Protein AF-A0A845YKD1-F1 (afdb_monomer)

Radius of gyration: 26.44 Å; Cα contacts (8 Å, |Δi|>4): 226; chains: 1; bounding box: 54×39×85 Å

Structure (mmCIF, N/CA/C/O backbone):
data_AF-A0A845YKD1-F1
#
_entry.id   AF-A0A845YKD1-F1
#
loop_
_atom_site.group_PDB
_atom_site.id
_atom_site.type_symbol
_atom_site.label_atom_id
_atom_site.label_alt_id
_atom_site.label_comp_id
_atom_site.label_asym_id
_atom_site.label_entity_id
_atom_site.label_seq_id
_atom_site.pdbx_PDB_ins_code
_atom_site.Cartn_x
_atom_site.Cartn_y
_atom_site.Cartn_z
_atom_site.occupancy
_atom_site.B_iso_or_equiv
_atom_site.auth_seq_id
_atom_site.auth_comp_id
_atom_site.auth_asym_id
_atom_site.auth_atom_id
_atom_site.pdbx_PDB_model_num
ATOM 1 N N . MET A 1 1 ? -30.165 6.166 42.691 1.00 34.75 1 MET A N 1
ATOM 2 C CA . MET A 1 1 ? -28.784 6.428 42.224 1.00 34.75 1 MET A CA 1
ATOM 3 C C . MET A 1 1 ? -27.762 5.764 43.138 1.00 34.75 1 MET A C 1
ATOM 5 O O . MET A 1 1 ? -27.048 4.910 42.641 1.00 34.75 1 MET A O 1
ATOM 9 N N . GLU A 1 2 ? -27.770 6.019 44.452 1.00 33.91 2 GLU A N 1
ATOM 10 C CA . GLU A 1 2 ? -26.861 5.363 45.422 1.00 33.91 2 GLU A CA 1
ATOM 11 C C . GLU A 1 2 ? -26.891 3.827 45.416 1.00 33.91 2 GLU A C 1
ATOM 13 O O . GLU A 1 2 ? -25.838 3.204 45.382 1.00 33.91 2 GLU A O 1
ATOM 18 N N . LYS A 1 3 ? -28.070 3.188 45.371 1.00 36.66 3 LYS A N 1
ATOM 19 C CA . LYS A 1 3 ? -28.156 1.711 45.372 1.00 36.66 3 LYS A CA 1
ATOM 20 C C . LYS A 1 3 ? -27.545 1.049 44.127 1.00 36.66 3 LYS A C 1
ATOM 22 O O . LYS A 1 3 ? -26.943 -0.015 44.227 1.00 36.66 3 LYS A O 1
ATOM 27 N N . LEU A 1 4 ? -27.669 1.681 42.957 1.00 37.09 4 LEU A N 1
ATOM 28 C CA . LEU A 1 4 ? -27.088 1.181 41.698 1.00 37.09 4 LEU A CA 1
ATOM 29 C C . LEU A 1 4 ? -25.561 1.287 41.723 1.00 37.09 4 LEU A C 1
ATOM 31 O O . LEU A 1 4 ? -24.852 0.35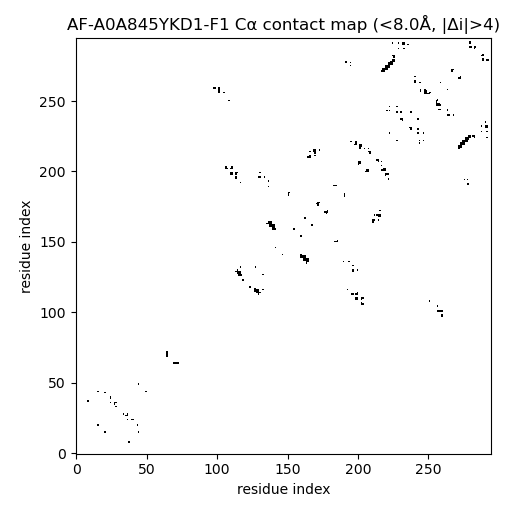3 41.358 1.00 37.09 4 LEU A O 1
ATOM 35 N N . VAL A 1 5 ? -25.094 2.419 42.238 1.00 39.56 5 VAL A N 1
ATOM 36 C CA . VAL A 1 5 ? -23.699 2.771 42.484 1.00 39.56 5 VAL A CA 1
ATOM 37 C C . VAL A 1 5 ? -23.030 1.801 43.466 1.00 39.56 5 VAL A C 1
ATOM 39 O O . VAL A 1 5 ? -21.963 1.264 43.169 1.00 39.56 5 VAL A O 1
ATOM 42 N N . GLN A 1 6 ? -23.683 1.501 44.589 1.00 41.56 6 GLN A N 1
ATOM 43 C CA . GLN A 1 6 ? -23.190 0.532 45.568 1.00 41.56 6 GLN A CA 1
ATOM 44 C C . GLN A 1 6 ? -23.112 -0.886 44.985 1.00 41.56 6 GLN A C 1
ATOM 46 O O . GLN A 1 6 ? -22.138 -1.591 45.242 1.00 41.56 6 GLN A O 1
ATOM 51 N N . SER A 1 7 ? -24.074 -1.289 44.143 1.00 42.06 7 SER A N 1
ATOM 52 C CA . SER A 1 7 ? -24.023 -2.601 43.478 1.00 42.06 7 SER A CA 1
ATOM 53 C C . SER A 1 7 ? -22.870 -2.709 42.470 1.00 42.06 7 SER A C 1
ATOM 55 O O . SER A 1 7 ? -22.226 -3.752 42.377 1.00 42.06 7 SER A O 1
ATOM 57 N N . ALA A 1 8 ? -22.557 -1.614 41.767 1.00 42.19 8 ALA A N 1
ATOM 58 C CA . ALA A 1 8 ? -21.463 -1.566 40.804 1.00 42.19 8 ALA A CA 1
ATOM 59 C C . ALA A 1 8 ? -20.095 -1.653 41.501 1.00 42.19 8 ALA A C 1
ATOM 61 O O . ALA A 1 8 ? -19.233 -2.404 41.050 1.00 42.19 8 ALA A O 1
ATOM 62 N N . ILE A 1 9 ? -19.920 -0.962 42.637 1.00 44.28 9 ILE A N 1
ATOM 63 C CA . ILE A 1 9 ? -18.704 -1.071 43.461 1.00 44.28 9 ILE A CA 1
ATOM 64 C C . ILE A 1 9 ? -18.563 -2.483 44.038 1.00 44.28 9 ILE A C 1
ATOM 66 O O . ILE A 1 9 ? -17.488 -3.071 43.946 1.00 44.28 9 ILE A O 1
ATOM 70 N N . ALA A 1 10 ? -19.637 -3.052 44.593 1.00 46.19 10 ALA A N 1
ATOM 71 C CA . ALA A 1 10 ? -19.608 -4.396 45.172 1.00 46.19 10 ALA A CA 1
ATOM 72 C C . ALA A 1 10 ? -19.232 -5.469 44.133 1.00 46.19 10 ALA A C 1
ATOM 74 O O . ALA A 1 10 ? -18.489 -6.404 44.440 1.00 46.19 10 ALA A O 1
ATOM 75 N N . ASN A 1 11 ? -19.691 -5.305 42.889 1.00 46.59 11 ASN A N 1
ATOM 76 C CA . ASN A 1 11 ? -19.295 -6.170 41.783 1.00 46.59 11 ASN A CA 1
ATOM 77 C C . ASN A 1 11 ? -17.846 -5.932 41.347 1.00 46.59 11 ASN A C 1
ATOM 79 O O . ASN A 1 11 ? -17.153 -6.903 41.072 1.00 46.59 11 ASN A O 1
ATOM 83 N N . LEU A 1 12 ? -17.344 -4.695 41.355 1.00 42.84 12 LEU A N 1
ATOM 84 C CA . LEU A 1 12 ? -15.945 -4.401 41.019 1.00 42.84 12 LEU A CA 1
ATOM 85 C C . LEU A 1 12 ? -14.958 -5.010 42.032 1.00 42.84 12 LEU A C 1
ATOM 87 O O . LEU A 1 12 ? -13.916 -5.538 41.651 1.00 42.84 12 LEU A O 1
ATOM 91 N N . VAL A 1 13 ? -15.309 -4.987 43.322 1.00 46.88 13 VAL A N 1
ATOM 92 C CA . VAL A 1 13 ? -14.481 -5.527 44.416 1.00 46.88 13 VAL A CA 1
ATOM 93 C C . VAL A 1 13 ? -14.334 -7.052 44.323 1.00 46.88 13 VAL A C 1
ATOM 95 O O . VAL A 1 13 ? -13.244 -7.570 44.572 1.00 46.88 13 VAL A O 1
ATOM 98 N N . LYS A 1 14 ? -15.369 -7.776 43.869 1.00 45.12 14 LYS A N 1
ATOM 99 C CA . LYS A 1 14 ? -15.307 -9.236 43.637 1.00 45.12 14 LYS A CA 1
ATOM 100 C C . LYS A 1 14 ? -14.272 -9.663 42.590 1.00 45.12 14 LYS A C 1
ATOM 102 O O . LYS A 1 14 ? -13.864 -10.819 42.594 1.00 45.12 14 LYS A O 1
ATOM 107 N N . TRP A 1 15 ? -13.851 -8.754 41.712 1.00 41.88 15 TRP A N 1
ATOM 108 C CA . TRP A 1 15 ? -12.921 -9.038 40.614 1.00 41.88 15 TRP A CA 1
ATOM 109 C C . TRP A 1 15 ? -11.477 -8.611 40.908 1.00 41.88 15 TRP A C 1
ATOM 111 O O . TRP A 1 15 ? -10.604 -8.741 40.051 1.00 41.88 15 TRP A O 1
ATOM 121 N N . THR A 1 16 ? -11.199 -8.138 42.127 1.00 44.03 16 THR A N 1
ATOM 122 C CA . THR A 1 16 ? -9.833 -7.839 42.573 1.00 44.03 16 THR A CA 1
ATOM 123 C C . THR A 1 16 ? -9.190 -9.081 43.204 1.00 44.03 16 THR A C 1
ATOM 125 O O . THR A 1 16 ? -9.735 -9.618 44.171 1.00 44.03 16 THR A O 1
ATOM 128 N N . PRO A 1 17 ? -8.045 -9.583 42.697 1.00 33.91 17 PRO A N 1
ATOM 129 C CA . PRO A 1 17 ? -7.343 -10.679 43.349 1.00 33.91 17 PRO A CA 1
ATOM 130 C C . PRO A 1 17 ? -6.791 -10.192 44.693 1.00 33.91 17 PRO A C 1
ATOM 132 O O . PRO A 1 17 ? -6.026 -9.231 44.741 1.00 33.91 17 PRO A O 1
ATOM 135 N N . SER A 1 18 ? -7.241 -10.842 45.767 1.00 43.69 18 SER A N 1
ATOM 136 C CA . SER A 1 18 ? -6.704 -10.860 47.136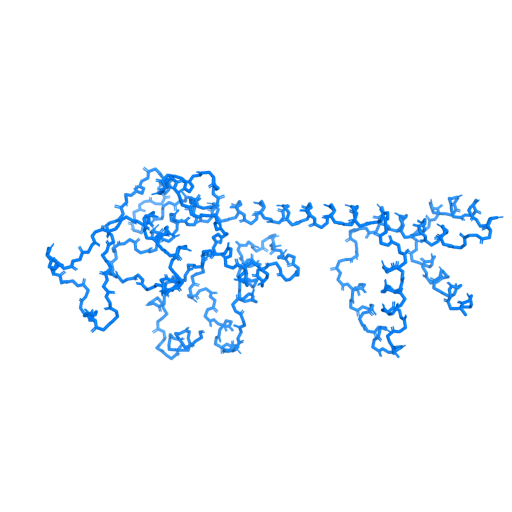 1.00 43.69 18 SER A CA 1
ATOM 137 C C . SER A 1 18 ? -5.698 -9.760 47.527 1.00 43.69 18 SER A C 1
ATOM 139 O O . SER A 1 18 ? -4.513 -9.815 47.200 1.00 43.69 18 SER A O 1
ATOM 141 N N . GLY A 1 19 ? -6.156 -8.838 48.378 1.00 40.41 19 GLY A N 1
ATOM 142 C CA . GLY A 1 19 ? -5.350 -8.289 49.476 1.00 40.41 19 GLY A CA 1
ATOM 143 C C . GLY A 1 19 ? -4.619 -6.964 49.253 1.00 40.41 19 GLY A C 1
ATOM 144 O O . GLY A 1 19 ? -4.396 -6.260 50.231 1.00 40.41 19 GLY A O 1
ATOM 145 N N . PHE A 1 20 ? -4.292 -6.560 48.022 1.00 35.06 20 PHE A N 1
ATOM 146 C CA . PHE A 1 20 ? -3.421 -5.381 47.823 1.00 35.06 20 PHE A CA 1
ATOM 147 C C . PHE A 1 20 ? -4.157 -4.047 47.572 1.00 35.06 20 PHE A C 1
ATOM 149 O O . PHE A 1 20 ? -3.544 -2.984 47.614 1.00 35.06 20 PHE A O 1
ATOM 156 N N . GLY A 1 21 ? -5.475 -4.075 47.335 1.00 39.25 21 GLY A N 1
ATOM 157 C CA . GLY A 1 21 ? -6.269 -2.882 46.989 1.00 39.25 21 GLY A CA 1
ATOM 158 C C . GLY A 1 21 ? -7.093 -2.263 48.125 1.00 39.25 21 GLY A C 1
ATOM 159 O O . GLY A 1 21 ? -7.583 -1.143 47.976 1.00 39.25 21 GLY A O 1
ATOM 160 N N . LEU A 1 22 ? -7.251 -2.958 49.257 1.00 36.47 22 LEU A N 1
ATOM 161 C CA . LEU A 1 22 ? -8.142 -2.519 50.342 1.00 36.47 22 LEU A CA 1
ATOM 162 C C . LEU A 1 22 ? -7.576 -1.339 51.150 1.00 36.47 22 LEU A C 1
ATOM 164 O O . LEU A 1 22 ? -8.334 -0.471 51.567 1.00 36.47 22 LEU A O 1
ATOM 168 N N . GLY A 1 23 ? -6.252 -1.241 51.315 1.00 39.06 23 GLY A N 1
ATOM 169 C CA . GLY A 1 23 ? -5.645 -0.183 52.139 1.00 39.06 23 GLY A CA 1
ATOM 170 C C . GLY A 1 23 ? -5.834 1.234 51.581 1.00 39.06 23 GLY A C 1
ATOM 171 O O . GLY A 1 23 ? -6.037 2.176 52.341 1.00 39.06 23 GLY A O 1
ATOM 172 N N . LEU A 1 24 ? -5.830 1.385 50.252 1.00 34.12 24 LEU A N 1
ATOM 173 C CA . LEU A 1 24 ? -5.995 2.689 49.595 1.00 34.12 24 LEU A CA 1
ATOM 174 C C . LEU A 1 24 ? -7.467 3.060 49.361 1.00 34.12 24 LEU A C 1
ATOM 176 O O . LEU A 1 24 ? -7.804 4.242 49.309 1.00 34.12 24 LEU A O 1
ATOM 180 N N . THR A 1 25 ? -8.353 2.065 49.255 1.00 44.19 25 THR A N 1
ATOM 181 C CA . THR A 1 25 ? -9.793 2.298 49.073 1.00 44.19 25 THR A CA 1
ATOM 182 C C . THR A 1 25 ? -10.514 2.570 50.390 1.00 44.19 25 THR A C 1
ATOM 184 O O . THR A 1 25 ? -11.407 3.410 50.404 1.00 44.19 25 THR A O 1
ATOM 187 N N . VAL A 1 26 ? -10.098 1.965 51.509 1.00 39.25 26 VAL A N 1
ATOM 188 C CA . VAL A 1 26 ? -10.759 2.191 52.807 1.00 39.25 26 VAL A CA 1
ATOM 189 C C . VAL A 1 26 ? -10.421 3.557 53.412 1.00 39.25 26 VAL A C 1
ATOM 191 O O . VAL A 1 26 ? -11.311 4.204 53.950 1.00 39.25 26 VAL A O 1
ATOM 194 N N . HIS A 1 27 ? -9.199 4.073 53.237 1.00 38.06 27 HIS A N 1
ATOM 195 C CA . HIS A 1 27 ? -8.850 5.412 53.744 1.00 38.06 27 HIS A CA 1
ATOM 196 C C . HIS A 1 27 ? -9.593 6.550 53.006 1.00 38.06 27 HIS A C 1
ATOM 198 O O . HIS A 1 27 ? -9.689 7.667 53.503 1.00 38.06 27 HIS A O 1
ATOM 204 N N . SER A 1 28 ? -10.144 6.276 51.820 1.00 37.12 28 SER A N 1
ATOM 205 C CA . SER A 1 28 ? -10.845 7.273 50.997 1.00 37.12 28 SER A CA 1
ATOM 206 C C . SER A 1 28 ? -12.371 7.226 51.148 1.00 37.12 28 SER A C 1
ATOM 208 O O . SER A 1 28 ? -13.066 7.972 50.464 1.00 37.12 28 SER A O 1
ATOM 210 N N . LEU A 1 29 ? -12.898 6.330 51.992 1.00 40.50 29 LEU A N 1
ATOM 211 C CA . LEU A 1 29 ? -14.338 6.174 52.235 1.00 40.50 29 LEU A CA 1
ATOM 212 C C . LEU A 1 29 ? -14.866 7.065 53.369 1.00 40.50 29 LEU A C 1
ATOM 214 O O . LEU A 1 29 ? -16.074 7.089 53.583 1.00 40.50 29 LEU A O 1
ATOM 218 N N . ASP A 1 30 ? -13.989 7.792 54.066 1.00 43.66 30 ASP A N 1
ATOM 219 C CA . ASP A 1 30 ? -14.372 8.648 55.198 1.00 43.66 30 ASP A CA 1
ATOM 220 C C . ASP A 1 30 ? -14.744 10.085 54.787 1.00 43.66 30 ASP A C 1
ATOM 222 O O . ASP A 1 30 ? -15.189 10.887 55.601 1.00 43.66 30 ASP A O 1
ATOM 226 N N . GLU A 1 31 ? -14.637 10.417 53.498 1.00 41.88 31 GLU A N 1
ATOM 227 C CA . GLU A 1 31 ? -15.176 11.664 52.961 1.00 41.88 31 GLU A CA 1
ATOM 228 C C . GLU A 1 31 ? -16.251 11.366 51.920 1.00 41.88 31 GLU A C 1
ATOM 230 O O . GLU A 1 31 ? -16.129 10.466 51.088 1.00 41.88 31 GLU A O 1
ATOM 235 N N . SER A 1 32 ? -17.316 12.159 51.983 1.00 47.41 32 SER A N 1
ATOM 236 C CA . SER A 1 32 ? -18.571 12.153 51.222 1.00 47.41 32 SER A CA 1
ATOM 237 C C . SER A 1 32 ? -18.420 12.361 49.703 1.00 47.41 32 SER A C 1
ATOM 239 O O . SER A 1 32 ? -19.322 12.859 49.029 1.00 47.41 32 SER A O 1
ATOM 241 N N . ASP A 1 33 ? -17.298 11.933 49.132 1.00 48.00 33 ASP A N 1
ATOM 242 C CA . ASP A 1 33 ? -16.910 12.139 47.748 1.00 48.00 33 ASP A CA 1
ATOM 243 C C . ASP A 1 33 ? -16.719 10.787 47.036 1.00 48.00 33 ASP A C 1
ATOM 245 O O . ASP A 1 33 ? -15.623 10.387 46.633 1.00 48.00 33 ASP A O 1
ATOM 249 N N . TRP A 1 34 ? -17.835 10.065 46.854 1.00 45.38 34 TRP A N 1
ATOM 250 C CA . TRP A 1 34 ? -17.894 8.757 46.174 1.00 45.38 34 TRP A CA 1
ATOM 251 C C . TRP A 1 34 ? -17.226 8.773 44.785 1.00 45.38 34 TRP A C 1
ATOM 253 O O . TRP A 1 34 ? -16.753 7.749 44.290 1.00 45.38 34 TRP A O 1
ATOM 263 N N . THR A 1 35 ? -17.152 9.953 44.165 1.00 42.09 35 THR A N 1
ATOM 264 C CA . THR A 1 35 ? -16.505 10.164 42.871 1.00 42.09 35 THR A CA 1
ATOM 265 C C . THR A 1 35 ? -15.017 9.818 42.915 1.00 42.09 35 THR A C 1
ATOM 267 O O . THR A 1 35 ? -14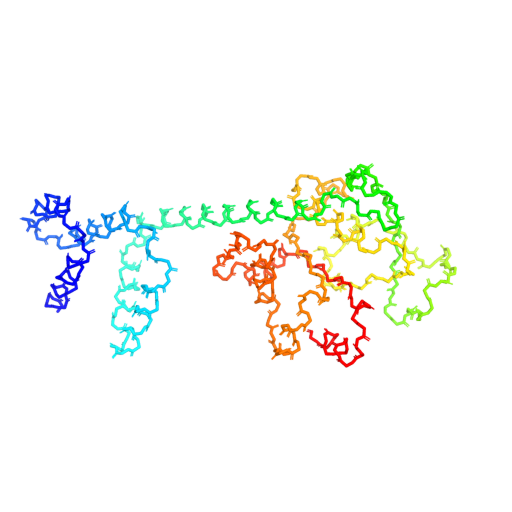.508 9.183 41.990 1.00 42.09 35 THR A O 1
ATOM 270 N N . ARG A 1 36 ? -14.323 10.138 44.014 1.00 43.16 36 ARG A N 1
ATOM 271 C CA . ARG A 1 36 ? -12.898 9.837 44.198 1.00 43.16 36 ARG A CA 1
ATOM 272 C C . ARG A 1 36 ? -12.659 8.358 44.448 1.00 43.16 36 ARG A C 1
ATOM 274 O O . ARG A 1 36 ? -11.712 7.813 43.892 1.00 43.16 36 ARG A O 1
ATOM 281 N N . ALA A 1 37 ? -13.539 7.696 45.197 1.00 44.38 37 ALA A N 1
ATOM 282 C CA . ALA A 1 37 ? -13.456 6.255 45.435 1.00 44.38 37 ALA A CA 1
ATOM 283 C C . ALA A 1 37 ? -13.603 5.454 44.128 1.00 44.38 37 ALA A C 1
ATOM 285 O O . ALA A 1 37 ? -12.852 4.510 43.888 1.00 44.38 37 ALA A O 1
ATOM 286 N N . VAL A 1 38 ? -14.502 5.878 43.234 1.00 44.38 38 VAL A N 1
ATOM 287 C CA . VAL A 1 38 ? -14.660 5.281 41.895 1.00 44.38 38 VAL A CA 1
ATOM 288 C C . VAL A 1 38 ? -13.465 5.569 41.006 1.00 44.38 38 VAL A C 1
ATOM 290 O O . VAL A 1 38 ? -12.979 4.671 40.325 1.00 44.38 38 VAL A O 1
ATOM 293 N N . LEU A 1 39 ? -12.971 6.807 41.007 1.00 42.38 39 LEU A N 1
ATOM 294 C CA . LEU A 1 39 ? -11.800 7.189 40.221 1.00 42.38 39 LEU A CA 1
ATOM 295 C C . LEU A 1 39 ? -10.542 6.447 40.685 1.00 42.38 39 LEU A C 1
ATOM 297 O O . LEU A 1 39 ? -9.753 6.020 39.844 1.00 42.38 39 LEU A O 1
ATOM 301 N N . ALA A 1 40 ? -10.384 6.243 41.993 1.00 47.19 40 ALA A N 1
ATOM 302 C CA . ALA A 1 40 ? -9.321 5.433 42.568 1.00 47.19 40 ALA A CA 1
ATOM 303 C C . ALA A 1 40 ? -9.495 3.960 42.184 1.00 47.19 40 ALA A C 1
ATOM 305 O O . ALA A 1 40 ? -8.561 3.375 41.654 1.00 47.19 40 ALA A O 1
ATOM 306 N N . ALA A 1 41 ? -10.692 3.383 42.323 1.00 46.44 41 ALA A N 1
ATOM 307 C CA . ALA A 1 41 ? -10.958 2.000 41.922 1.00 46.44 41 ALA A CA 1
ATOM 308 C C . ALA A 1 41 ? -10.713 1.759 40.420 1.00 46.44 41 ALA A C 1
ATOM 310 O O . ALA A 1 41 ? -10.118 0.748 40.049 1.00 46.44 41 ALA A O 1
ATOM 311 N N . LEU A 1 42 ? -11.092 2.708 39.558 1.00 46.50 42 LEU A N 1
ATOM 312 C CA . LEU A 1 42 ? -10.786 2.670 38.127 1.00 46.50 42 LEU A CA 1
ATOM 313 C C . LEU A 1 42 ? -9.274 2.765 37.891 1.00 46.50 42 LEU A C 1
ATOM 315 O O . LEU A 1 42 ? -8.714 1.923 37.194 1.00 46.50 42 LEU A O 1
ATOM 319 N N . ALA A 1 43 ? -8.593 3.740 38.498 1.00 45.44 43 ALA A N 1
ATOM 320 C CA . ALA A 1 43 ? -7.151 3.934 38.342 1.00 45.44 43 ALA A CA 1
ATOM 321 C C . ALA A 1 43 ? -6.320 2.750 38.872 1.00 45.44 43 ALA A C 1
ATOM 323 O O . ALA A 1 43 ? -5.321 2.385 38.255 1.00 45.44 43 ALA A O 1
ATOM 324 N N . THR A 1 44 ? -6.743 2.126 39.972 1.00 47.66 44 THR A N 1
ATOM 325 C CA . THR A 1 44 ? -6.112 0.931 40.549 1.00 47.66 44 THR A CA 1
ATOM 326 C C . THR A 1 44 ? -6.451 -0.328 39.746 1.00 47.66 44 THR A C 1
ATOM 328 O O . THR A 1 44 ? -5.599 -1.200 39.595 1.00 47.66 44 THR A O 1
ATOM 331 N N . GLY A 1 45 ? -7.642 -0.406 39.144 1.00 42.34 45 GLY A N 1
ATOM 332 C CA . GLY A 1 45 ? -7.979 -1.444 38.164 1.00 42.34 45 GLY A CA 1
ATOM 333 C C . GLY A 1 45 ? -7.125 -1.365 36.891 1.00 42.34 45 GLY A C 1
ATOM 334 O O . GLY A 1 45 ? -6.785 -2.394 36.305 1.00 42.34 45 GLY A O 1
ATOM 335 N N . PHE A 1 46 ? -6.698 -0.160 36.493 1.00 40.66 46 PHE A N 1
ATOM 336 C CA . PHE A 1 46 ? -5.844 0.048 35.318 1.00 40.66 46 PHE A CA 1
ATOM 337 C C . PHE A 1 46 ? -4.397 -0.435 35.494 1.00 40.66 46 PHE A C 1
ATOM 339 O O . PHE A 1 46 ? -3.762 -0.772 34.494 1.00 40.66 46 PHE A O 1
ATOM 346 N N . THR A 1 47 ? -3.851 -0.487 36.712 1.00 39.38 47 THR A N 1
ATOM 347 C CA . THR A 1 47 ? -2.424 -0.801 36.915 1.00 39.38 47 THR A CA 1
ATOM 348 C C . THR A 1 47 ? -2.113 -2.292 37.027 1.00 39.38 47 THR A C 1
ATOM 350 O O . THR A 1 47 ? -0.994 -2.683 36.709 1.00 39.38 47 THR A O 1
ATOM 353 N N . SER A 1 48 ? -3.070 -3.143 37.407 1.00 33.72 48 SER A N 1
ATOM 354 C CA . SER A 1 48 ? -2.831 -4.585 37.610 1.00 33.72 48 SER A CA 1
ATOM 355 C C . SER A 1 48 ? -3.609 -5.511 36.663 1.00 33.72 48 SER A C 1
ATOM 357 O O . SER A 1 48 ? -3.249 -6.679 36.534 1.00 33.72 48 SER A O 1
ATOM 359 N N . VAL A 1 49 ? -4.620 -5.010 35.937 1.00 37.16 49 VAL A N 1
ATOM 360 C CA . VAL A 1 49 ? -5.516 -5.842 35.098 1.00 37.16 49 VAL A CA 1
ATOM 361 C C . VAL A 1 49 ? -5.340 -5.598 33.586 1.00 37.16 49 VAL A C 1
ATOM 363 O O . VAL A 1 49 ? -5.997 -6.239 32.765 1.00 37.16 49 VAL A O 1
ATOM 366 N N . TRP A 1 50 ? -4.396 -4.742 33.169 1.00 36.44 50 TRP A N 1
ATOM 367 C CA . TRP A 1 50 ? -4.194 -4.372 31.754 1.00 36.44 50 TRP A CA 1
ATOM 368 C C . TRP A 1 50 ? -3.969 -5.570 30.805 1.00 36.44 50 TRP A C 1
ATOM 370 O O . TRP A 1 50 ? -4.361 -5.522 29.643 1.00 36.44 50 TRP A O 1
ATOM 380 N N . VAL A 1 51 ? -3.413 -6.684 31.296 1.00 31.38 51 VAL A N 1
ATOM 381 C CA . VAL A 1 51 ? -3.130 -7.885 30.481 1.00 31.38 51 VAL A CA 1
ATOM 382 C C . VAL A 1 51 ? -4.384 -8.735 30.192 1.00 31.38 51 VAL A C 1
ATOM 384 O O . VAL A 1 51 ? -4.377 -9.512 29.241 1.00 31.38 51 VAL A O 1
ATOM 387 N N . LYS A 1 52 ? -5.490 -8.569 30.935 1.00 34.12 52 LYS A N 1
ATOM 388 C CA . LYS A 1 52 ? -6.736 -9.347 30.741 1.00 34.12 52 LYS A CA 1
ATOM 389 C C . LYS A 1 52 ? -7.930 -8.535 30.214 1.00 34.12 52 LYS A C 1
ATOM 391 O O . LYS A 1 52 ? -8.974 -9.108 29.928 1.00 34.12 52 LYS A O 1
ATOM 396 N N . PHE A 1 53 ? -7.785 -7.222 30.027 1.00 37.12 53 PHE A N 1
ATOM 397 C CA . PHE A 1 53 ? -8.898 -6.309 29.716 1.00 37.12 53 PHE A CA 1
ATOM 398 C C . PHE A 1 53 ? -9.308 -6.209 28.225 1.00 37.12 53 PHE A C 1
ATOM 400 O O . PHE A 1 53 ? -10.132 -5.368 27.878 1.00 37.12 53 PHE A O 1
ATOM 407 N N . SER A 1 54 ? -8.756 -7.018 27.310 1.00 43.91 54 SER A N 1
ATOM 408 C CA . SER A 1 54 ? -8.764 -6.707 25.862 1.00 43.91 54 SER A CA 1
ATOM 409 C C . SER A 1 54 ? -9.765 -7.456 24.965 1.00 43.91 54 SER A C 1
ATOM 411 O O . SER A 1 54 ? -9.603 -7.453 23.746 1.00 43.91 54 SER A O 1
ATOM 413 N N . GLY A 1 55 ? -10.850 -8.036 25.482 1.00 40.78 55 GLY A N 1
ATOM 414 C CA . GLY A 1 55 ? -11.871 -8.587 24.575 1.00 40.78 55 GLY A CA 1
ATOM 415 C C . GLY A 1 55 ? -13.174 -9.026 25.222 1.00 40.78 55 GLY A C 1
ATOM 416 O O . GLY A 1 55 ? -14.239 -8.688 24.717 1.00 40.78 55 GLY A O 1
ATOM 417 N N . GLU A 1 56 ? -13.107 -9.731 26.349 1.00 42.50 56 GLU A N 1
ATOM 418 C CA . GLU A 1 56 ? -14.312 -10.240 27.021 1.00 42.50 56 GLU A CA 1
ATOM 419 C C . GLU A 1 56 ? -15.077 -9.139 27.755 1.00 42.50 56 GLU A C 1
ATOM 421 O O . GLU A 1 56 ? -16.293 -9.072 27.648 1.00 42.50 56 GLU A O 1
ATOM 426 N N . PHE A 1 57 ? -14.371 -8.201 28.393 1.00 43.47 57 PHE A N 1
ATOM 427 C CA . PHE A 1 57 ? -14.999 -7.052 29.050 1.00 43.47 57 PHE A CA 1
ATOM 428 C C . PHE A 1 57 ? -15.806 -6.187 28.075 1.00 43.47 57 PHE A C 1
ATOM 430 O O . PHE A 1 57 ? -16.913 -5.776 28.392 1.00 43.47 57 PHE A O 1
ATOM 437 N N . MET A 1 58 ? -15.281 -5.934 26.871 1.00 46.12 58 MET A N 1
ATOM 438 C CA . MET A 1 58 ? -16.003 -5.140 25.871 1.00 46.12 58 MET A CA 1
ATOM 439 C C . MET A 1 58 ? -17.265 -5.857 25.385 1.00 46.12 58 MET A C 1
ATOM 441 O O . MET A 1 58 ? -18.290 -5.204 25.232 1.00 46.12 58 MET A O 1
ATOM 445 N N . LYS A 1 59 ? -17.210 -7.186 25.222 1.00 49.22 59 LYS A N 1
ATOM 446 C CA . LYS A 1 59 ? -18.380 -8.004 24.870 1.00 49.22 59 LYS A CA 1
ATOM 447 C C . LYS A 1 59 ? -19.430 -8.021 25.980 1.00 49.22 59 LYS A C 1
ATOM 449 O O . LYS A 1 59 ? -20.614 -7.933 25.686 1.00 49.22 59 LYS A O 1
ATOM 454 N N . GLU A 1 60 ? -19.004 -8.096 27.238 1.00 49.16 60 GLU A N 1
ATOM 455 C CA . GLU A 1 60 ? -19.921 -8.099 28.381 1.00 49.16 60 GLU A CA 1
ATOM 456 C C . GLU A 1 60 ? -20.551 -6.718 28.607 1.00 49.16 60 GLU A C 1
ATOM 458 O O . GLU A 1 60 ? -21.740 -6.619 28.877 1.00 49.16 60 GLU A O 1
ATOM 463 N N . VAL A 1 61 ? -19.790 -5.634 28.411 1.00 47.69 61 VAL A N 1
ATOM 464 C CA . VAL A 1 61 ? -20.313 -4.258 28.470 1.00 47.69 61 VAL A CA 1
ATOM 465 C C . VAL A 1 61 ? -21.313 -3.988 27.348 1.00 47.69 61 VAL A C 1
ATOM 467 O O . VAL A 1 61 ? -22.307 -3.304 27.574 1.00 47.69 61 VAL A O 1
ATOM 470 N N . GLU A 1 62 ? -21.063 -4.514 26.150 1.00 46.31 62 GLU A N 1
ATOM 471 C CA . GLU A 1 62 ? -21.972 -4.406 25.006 1.00 46.31 62 GLU A CA 1
ATOM 472 C C . GLU A 1 62 ? -23.269 -5.188 25.266 1.00 46.31 62 GLU A C 1
ATOM 474 O O . GLU A 1 62 ? -24.360 -4.634 25.131 1.00 46.31 62 GLU A O 1
ATOM 479 N N . LYS A 1 63 ? -23.151 -6.409 25.798 1.00 50.31 63 LYS A N 1
ATOM 480 C CA . LYS A 1 63 ? -24.283 -7.258 26.184 1.00 50.31 63 LYS A CA 1
ATOM 481 C C . LYS A 1 63 ? -25.109 -6.676 27.340 1.00 50.31 63 LYS A C 1
ATOM 483 O O . LYS A 1 63 ? -26.334 -6.633 27.272 1.00 50.31 63 LYS A O 1
ATOM 488 N N . GLU A 1 64 ? -24.467 -6.162 28.388 1.00 45.19 64 GLU A N 1
ATOM 489 C CA . GLU A 1 64 ? -25.164 -5.576 29.541 1.00 45.19 64 GLU A CA 1
ATOM 490 C C . GLU A 1 64 ? -25.764 -4.191 29.215 1.00 45.19 64 GLU A C 1
ATOM 492 O O . GLU A 1 64 ? -26.757 -3.773 29.822 1.00 45.19 64 GLU A O 1
ATOM 497 N N . ALA A 1 65 ? -25.219 -3.483 28.214 1.00 46.66 65 ALA A N 1
ATOM 498 C CA . ALA A 1 65 ? -25.820 -2.268 27.664 1.00 46.66 65 ALA A CA 1
ATOM 499 C C . ALA A 1 65 ? -27.091 -2.557 26.846 1.00 46.66 65 ALA A C 1
ATOM 501 O O . ALA A 1 65 ? -28.043 -1.771 26.939 1.00 46.66 65 ALA A O 1
ATOM 502 N N . GLU A 1 66 ? -27.122 -3.669 26.103 1.00 46.75 66 GLU A N 1
ATOM 503 C CA . GLU A 1 66 ? -28.313 -4.160 25.398 1.00 46.75 66 GLU A CA 1
ATOM 504 C C . GLU A 1 66 ? -29.399 -4.636 26.376 1.00 46.75 66 GLU A C 1
ATOM 506 O O . GLU A 1 66 ? -30.553 -4.226 26.254 1.00 46.75 66 GLU A O 1
ATOM 511 N N . GLU A 1 67 ? -29.040 -5.412 27.404 1.00 51.31 67 GLU A N 1
ATOM 512 C CA . GLU A 1 67 ? -30.006 -5.974 28.364 1.00 51.31 67 GLU A CA 1
ATOM 513 C C . GLU A 1 67 ? -30.634 -4.926 29.304 1.00 51.31 67 GLU A C 1
ATOM 515 O O . GLU A 1 67 ? -31.777 -5.084 29.737 1.00 51.31 67 GLU A O 1
ATOM 520 N N . ARG A 1 68 ? -29.920 -3.839 29.634 1.00 42.44 68 ARG A N 1
ATOM 521 C CA . ARG A 1 68 ? -30.378 -2.832 30.619 1.00 42.44 68 ARG A CA 1
ATOM 522 C C . ARG A 1 68 ? -30.771 -1.482 30.018 1.00 42.44 68 ARG A C 1
ATOM 524 O O . ARG A 1 68 ? -30.816 -0.477 30.734 1.00 42.44 68 ARG A O 1
ATOM 531 N N . GLY A 1 69 ? -31.051 -1.432 28.714 1.00 42.22 69 GLY A N 1
ATOM 532 C CA . GLY A 1 69 ? -31.583 -0.235 28.055 1.00 42.22 69 GLY A CA 1
ATOM 533 C C . GLY A 1 69 ? -30.635 0.971 28.103 1.00 42.22 69 GLY A C 1
ATOM 534 O O . GLY A 1 69 ? -31.063 2.102 28.342 1.00 42.22 69 GLY A O 1
ATOM 535 N N . GLY A 1 70 ? -29.331 0.741 27.919 1.00 43.47 70 GLY A N 1
ATOM 536 C CA . GLY A 1 70 ? -28.343 1.808 27.741 1.00 43.47 70 GLY A CA 1
ATOM 537 C C . GLY A 1 70 ? -27.987 2.622 28.993 1.00 43.47 70 GLY A C 1
ATOM 538 O O . GLY A 1 70 ? -27.332 3.657 28.868 1.00 43.47 70 GLY A O 1
ATOM 539 N N . GLY A 1 71 ? -28.373 2.189 30.199 1.00 39.53 71 GLY A N 1
ATOM 540 C CA . GLY A 1 71 ? -28.105 2.921 31.447 1.00 39.53 71 GLY A CA 1
ATOM 541 C C . GLY A 1 71 ? -26.613 3.131 31.755 1.00 39.53 71 GLY A C 1
ATOM 542 O O . GLY A 1 71 ? -26.209 4.234 32.122 1.00 39.53 71 GLY A O 1
ATOM 543 N N . LEU A 1 72 ? -25.778 2.107 31.544 1.00 39.38 72 LEU A N 1
ATOM 544 C CA . LEU A 1 72 ? -24.322 2.177 31.753 1.00 39.38 72 LEU A CA 1
ATOM 545 C C . LEU A 1 72 ? -23.606 2.973 30.654 1.00 39.38 72 LEU A C 1
ATOM 547 O O . LEU A 1 72 ? -22.715 3.763 30.953 1.00 39.38 72 LEU A O 1
ATOM 551 N N . ALA A 1 73 ? -24.041 2.838 29.399 1.00 42.84 73 ALA A N 1
ATOM 552 C CA . ALA A 1 73 ? -23.525 3.633 28.287 1.00 42.84 73 ALA A CA 1
ATOM 553 C C . ALA A 1 73 ? -23.863 5.125 28.458 1.00 42.84 73 ALA A C 1
ATOM 555 O O . ALA A 1 73 ? -22.987 5.976 28.319 1.00 42.84 73 ALA A O 1
ATOM 556 N N . ARG A 1 74 ? -25.101 5.457 28.857 1.00 38.66 74 ARG A N 1
ATOM 557 C CA . ARG A 1 74 ? -25.495 6.832 29.213 1.00 38.66 74 ARG A CA 1
ATOM 558 C C . ARG A 1 74 ? -24.704 7.371 30.397 1.00 38.66 74 ARG A C 1
ATOM 560 O O . ARG A 1 74 ? -24.343 8.543 30.382 1.00 38.66 74 ARG A O 1
ATOM 567 N N . TRP A 1 75 ? -24.409 6.539 31.395 1.00 40.62 75 TRP A N 1
ATOM 568 C CA . TRP A 1 75 ? -23.560 6.930 32.519 1.00 40.62 75 TRP A CA 1
ATOM 569 C C . TRP A 1 75 ? -22.115 7.211 32.075 1.00 40.62 75 TRP A C 1
ATOM 571 O O . TRP A 1 75 ? -21.574 8.256 32.427 1.00 40.62 75 TRP A O 1
ATOM 581 N N . LEU A 1 76 ? -21.524 6.358 31.228 1.00 43.69 76 LEU A N 1
ATOM 582 C CA . LEU A 1 76 ? -20.196 6.577 30.637 1.00 43.69 76 LEU A CA 1
ATOM 583 C C . LEU A 1 76 ? -20.140 7.869 29.805 1.00 43.69 76 LEU A C 1
ATOM 585 O O . LEU A 1 76 ? -19.165 8.614 29.899 1.00 43.69 76 LEU A O 1
ATOM 589 N N . PHE A 1 77 ? -21.202 8.178 29.054 1.00 42.41 77 PHE A N 1
ATOM 590 C CA . PHE A 1 77 ? -21.332 9.435 28.309 1.00 42.41 77 PHE A CA 1
ATOM 591 C C . PHE A 1 77 ? -21.491 10.660 29.226 1.00 42.41 77 PHE A C 1
ATOM 593 O O . PHE A 1 77 ? -20.798 11.653 29.027 1.00 42.41 77 PHE A O 1
ATOM 600 N N . LEU A 1 78 ? -22.336 10.596 30.263 1.00 39.03 78 LEU A N 1
ATOM 601 C CA . LEU A 1 78 ? -22.564 11.702 31.210 1.00 39.03 78 LEU A CA 1
ATOM 602 C C . LEU A 1 78 ? -21.336 12.012 32.078 1.00 39.03 78 LEU A C 1
ATOM 604 O O . LEU A 1 78 ? -21.058 13.179 32.369 1.00 39.03 78 LEU A O 1
ATOM 608 N N . VAL A 1 79 ? -20.584 10.982 32.477 1.00 41.06 79 VAL A N 1
ATOM 609 C CA . VAL A 1 79 ? -19.280 11.146 33.136 1.00 41.06 79 VAL A CA 1
ATOM 610 C C . VAL A 1 79 ? -18.257 11.712 32.145 1.00 41.06 79 VAL A C 1
ATOM 612 O O . VAL A 1 79 ? -17.461 12.572 32.525 1.00 41.06 79 VAL A O 1
ATOM 615 N N . GLY A 1 80 ? -18.316 11.309 30.871 1.00 40.84 80 GLY A N 1
ATOM 616 C CA . GLY A 1 80 ? -17.518 11.887 29.786 1.00 40.84 80 GLY A CA 1
ATOM 617 C C . GLY A 1 80 ? -17.757 13.388 29.576 1.00 40.84 80 GLY A C 1
ATOM 618 O O . GLY A 1 80 ? -16.791 14.140 29.453 1.00 40.84 80 GLY A O 1
ATOM 619 N N . ASP A 1 81 ? -19.015 13.837 29.622 1.00 37.28 81 ASP A N 1
ATOM 620 C CA . ASP A 1 81 ? -19.394 15.239 29.387 1.00 37.28 81 ASP A CA 1
ATOM 621 C C . ASP A 1 81 ? -19.096 16.160 30.580 1.00 37.28 81 ASP A C 1
ATOM 623 O O . ASP A 1 81 ? -18.611 17.277 30.399 1.00 37.28 81 ASP A O 1
ATOM 627 N N . ARG A 1 82 ? -19.309 15.707 31.826 1.00 34.56 82 ARG A N 1
ATOM 628 C CA . ARG A 1 82 ? -19.032 16.540 33.018 1.00 34.56 82 ARG A CA 1
ATOM 629 C C . ARG A 1 82 ? -17.550 16.633 33.397 1.00 34.56 82 ARG A C 1
ATOM 631 O O . ARG A 1 82 ? -17.188 17.507 34.179 1.00 34.56 82 ARG A O 1
ATOM 638 N N . THR A 1 83 ? -16.684 15.777 32.853 1.00 38.19 83 THR A N 1
ATOM 639 C CA . THR A 1 83 ? -15.240 15.744 33.180 1.00 38.19 83 THR A CA 1
ATOM 640 C C . THR A 1 83 ? -14.334 16.277 32.060 1.00 38.19 83 THR A C 1
ATOM 642 O O . THR A 1 83 ? -13.105 16.180 32.141 1.00 38.19 83 THR A O 1
ATOM 645 N N . ALA A 1 84 ? -14.917 16.899 31.030 1.00 33.41 84 ALA A N 1
ATOM 646 C CA . ALA A 1 84 ? -14.234 17.304 29.801 1.00 3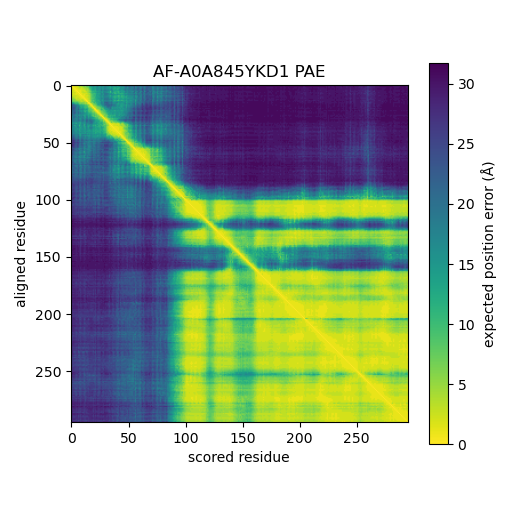3.41 84 ALA A CA 1
ATOM 647 C C . ALA A 1 84 ? -13.087 18.331 29.965 1.00 33.41 84 ALA A C 1
ATOM 649 O O . ALA A 1 84 ? -12.290 18.488 29.044 1.00 33.41 84 ALA A O 1
ATOM 650 N N . ILE A 1 85 ? -12.928 18.993 31.118 1.00 35.56 85 ILE A N 1
ATOM 651 C CA . ILE A 1 85 ? -11.945 20.087 31.271 1.00 35.56 85 ILE A CA 1
ATOM 652 C C . ILE A 1 85 ? -10.557 19.600 31.744 1.00 35.56 85 ILE A C 1
ATOM 654 O O . ILE A 1 85 ? -9.548 20.223 31.418 1.00 35.56 85 ILE A O 1
ATOM 658 N N . VAL A 1 86 ? -10.452 18.456 32.436 1.00 36.97 86 VAL A N 1
ATOM 659 C CA . VAL A 1 86 ? -9.167 17.985 33.014 1.00 36.97 86 VAL A CA 1
ATOM 660 C C . VAL A 1 86 ? -8.695 16.644 32.422 1.00 36.97 86 VAL A C 1
ATOM 662 O O . VAL A 1 86 ? -7.493 16.387 32.330 1.00 36.97 86 VAL A O 1
ATOM 665 N N . THR A 1 87 ? -9.604 15.812 31.904 1.00 38.41 87 THR A N 1
ATOM 666 C CA . THR A 1 87 ? -9.309 14.419 31.498 1.00 38.41 87 THR A CA 1
ATOM 667 C C . THR A 1 87 ? -8.964 14.247 30.007 1.00 38.41 87 THR A C 1
ATOM 669 O O . THR A 1 87 ? -8.364 13.242 29.609 1.00 38.41 87 THR A O 1
ATOM 672 N N . GLN A 1 88 ? -9.268 15.238 29.159 1.00 36.28 88 GLN A N 1
ATOM 673 C CA . GLN A 1 88 ? -9.135 15.137 27.695 1.00 36.28 88 GLN A CA 1
ATOM 674 C C . GLN A 1 88 ? -7.672 14.997 27.222 1.00 36.28 88 GLN A C 1
ATOM 676 O O . GLN A 1 88 ? -7.383 14.301 26.243 1.00 36.28 88 GLN A O 1
ATOM 681 N N . LYS A 1 89 ? -6.712 15.585 27.952 1.00 33.41 89 LYS A N 1
ATOM 682 C CA . LYS A 1 89 ? -5.279 15.512 27.608 1.00 33.41 89 LYS A CA 1
ATOM 683 C C . LYS A 1 89 ? -4.677 14.117 27.805 1.00 33.41 89 LYS A C 1
ATOM 685 O O . LYS A 1 89 ? -3.876 13.704 26.966 1.00 33.41 89 LYS A O 1
ATOM 690 N N . LYS A 1 90 ? -5.063 13.403 28.871 1.00 31.03 90 LYS A N 1
ATOM 691 C CA . LYS A 1 90 ? -4.430 12.140 29.302 1.00 31.03 90 LYS A CA 1
ATOM 692 C C . LYS A 1 90 ? -4.973 10.922 28.549 1.00 31.03 90 LYS A C 1
ATOM 694 O O . LYS A 1 90 ? -4.205 10.078 28.096 1.00 31.03 90 LYS A O 1
ATOM 699 N N . ILE A 1 91 ? -6.284 10.878 28.310 1.00 32.62 91 ILE A N 1
ATOM 700 C CA . ILE A 1 91 ? -6.892 9.868 27.431 1.00 32.62 91 ILE A CA 1
ATOM 701 C C . ILE A 1 91 ? -6.389 10.096 25.998 1.00 32.62 91 ILE A C 1
ATOM 703 O O . ILE A 1 91 ? -5.844 9.188 25.374 1.00 32.62 91 ILE A O 1
ATOM 707 N N . GLY A 1 92 ? -6.426 11.340 25.507 1.00 40.44 92 GLY A N 1
ATOM 708 C CA . GLY A 1 92 ? -5.908 11.684 24.184 1.00 40.44 92 GLY A CA 1
ATOM 709 C C . GLY A 1 92 ? -4.414 11.387 23.986 1.00 40.44 92 GLY A C 1
ATOM 710 O O . GLY A 1 92 ? -4.010 11.104 22.859 1.00 40.44 92 GLY A O 1
ATOM 711 N N . SER A 1 93 ? -3.574 11.450 25.028 1.00 37.28 93 SER A N 1
ATOM 712 C CA . SER A 1 93 ? -2.153 11.077 24.930 1.00 37.28 93 SER A CA 1
ATOM 713 C C . SER A 1 93 ? -1.950 9.570 24.832 1.00 37.28 93 SER A C 1
ATOM 715 O O . SER A 1 93 ? -1.147 9.139 24.010 1.00 37.28 93 SER A O 1
ATOM 717 N N . ILE A 1 94 ? -2.722 8.777 25.578 1.00 35.44 94 ILE A N 1
ATOM 718 C CA . ILE A 1 94 ? -2.682 7.309 25.508 1.00 35.44 94 ILE A CA 1
ATOM 719 C C . ILE A 1 94 ? -3.151 6.839 24.124 1.00 35.44 94 ILE A C 1
ATOM 721 O O . ILE A 1 94 ? -2.446 6.087 23.455 1.00 35.44 94 ILE A O 1
ATOM 725 N N . TRP A 1 95 ? -4.270 7.371 23.618 1.00 36.25 95 TRP A N 1
ATOM 726 C CA . TRP A 1 95 ? -4.741 7.072 22.259 1.00 36.25 95 TRP A CA 1
ATOM 727 C C . TRP A 1 95 ? -3.744 7.500 21.173 1.00 36.25 95 TRP A C 1
ATOM 729 O O . TRP A 1 95 ? -3.606 6.814 20.159 1.00 36.25 95 TRP A O 1
ATOM 739 N N . ARG A 1 96 ? -3.032 8.621 21.358 1.00 46.41 96 ARG A N 1
ATOM 740 C CA . ARG A 1 96 ? -1.953 9.037 20.446 1.00 46.41 96 ARG A CA 1
ATOM 741 C C . ARG A 1 96 ? -0.773 8.071 20.488 1.00 46.41 96 ARG A C 1
ATOM 743 O O . ARG A 1 96 ? -0.280 7.723 19.421 1.00 46.41 96 ARG A O 1
ATOM 750 N N . GLN A 1 97 ? -0.377 7.620 21.674 1.00 42.91 97 GLN A N 1
ATOM 751 C CA . GLN A 1 97 ? 0.744 6.703 21.864 1.00 42.91 97 GLN A CA 1
ATOM 752 C C . GLN A 1 97 ? 0.458 5.307 21.291 1.00 42.91 97 GLN A C 1
ATOM 754 O O . GLN A 1 97 ? 1.289 4.760 20.573 1.00 42.91 97 GLN A O 1
ATOM 759 N N . PHE A 1 98 ? -0.743 4.761 21.505 1.00 41.03 98 PHE A N 1
ATOM 760 C CA . PHE A 1 98 ? -1.156 3.499 20.875 1.00 41.03 98 PHE A CA 1
ATOM 761 C C . PHE A 1 98 ? -1.209 3.607 19.348 1.00 41.03 98 PHE A C 1
ATOM 763 O O . PHE A 1 98 ? -0.759 2.710 18.636 1.00 41.03 98 PHE A O 1
ATOM 770 N N . ARG A 1 99 ? -1.722 4.726 18.818 1.00 58.78 99 ARG A N 1
ATOM 771 C CA . ARG A 1 99 ? -1.749 4.959 17.367 1.00 58.78 99 ARG A CA 1
ATOM 772 C C . ARG A 1 99 ? -0.352 5.164 16.776 1.00 58.78 99 ARG A C 1
ATOM 774 O O . ARG A 1 99 ? -0.159 4.784 15.621 1.00 58.78 99 ARG A O 1
ATOM 781 N N . SER A 1 100 ? 0.592 5.759 17.512 1.00 62.22 100 SER A N 1
ATOM 782 C CA . SER A 1 100 ? 1.986 5.870 17.066 1.00 62.22 100 SER A CA 1
ATOM 783 C C . SER A 1 100 ? 2.694 4.519 17.104 1.00 62.22 100 SER A C 1
ATOM 785 O O . SER A 1 100 ? 3.287 4.155 16.096 1.00 62.22 100 SER A O 1
ATOM 787 N N . ASP A 1 101 ? 2.528 3.739 18.178 1.00 77.44 101 ASP A N 1
ATOM 788 C CA . ASP A 1 101 ? 3.118 2.398 18.302 1.00 77.44 101 ASP A CA 1
ATOM 789 C C . ASP A 1 101 ? 2.615 1.451 17.200 1.00 77.44 101 ASP A C 1
ATOM 791 O O . ASP A 1 101 ? 3.408 0.803 16.517 1.00 77.44 101 ASP A O 1
ATOM 795 N N . PHE A 1 102 ? 1.303 1.457 16.924 1.00 87.00 102 PHE A N 1
ATOM 796 C CA . PHE A 1 102 ? 0.744 0.725 15.785 1.00 87.00 102 PHE A CA 1
ATOM 797 C C . PHE A 1 102 ? 1.370 1.172 14.460 1.00 87.00 102 PHE A C 1
ATOM 799 O O . PHE A 1 102 ? 1.785 0.335 13.662 1.00 87.00 102 PHE A O 1
ATOM 806 N N . LYS A 1 103 ? 1.444 2.486 14.207 1.00 88.75 103 LYS A N 1
ATOM 807 C CA . LYS A 1 103 ? 1.971 3.018 12.943 1.00 88.75 103 LYS A CA 1
ATOM 808 C C . LYS A 1 103 ? 3.441 2.645 12.746 1.00 88.75 103 LYS A C 1
ATOM 810 O O . LYS A 1 103 ? 3.833 2.318 11.627 1.00 88.75 103 LYS A O 1
ATOM 815 N N . ASP A 1 104 ? 4.243 2.705 13.804 1.00 89.75 104 ASP A N 1
ATOM 816 C CA . ASP A 1 104 ? 5.657 2.339 13.764 1.00 89.75 104 ASP A CA 1
ATOM 817 C C . ASP A 1 104 ? 5.818 0.840 13.480 1.00 89.75 104 ASP A C 1
ATOM 819 O O . ASP A 1 104 ? 6.507 0.476 12.525 1.00 89.75 104 ASP A O 1
ATOM 823 N N . LYS A 1 105 ? 5.098 -0.026 14.206 1.00 91.19 105 LYS A N 1
ATOM 824 C CA . LYS A 1 105 ? 5.085 -1.480 13.960 1.00 91.19 105 L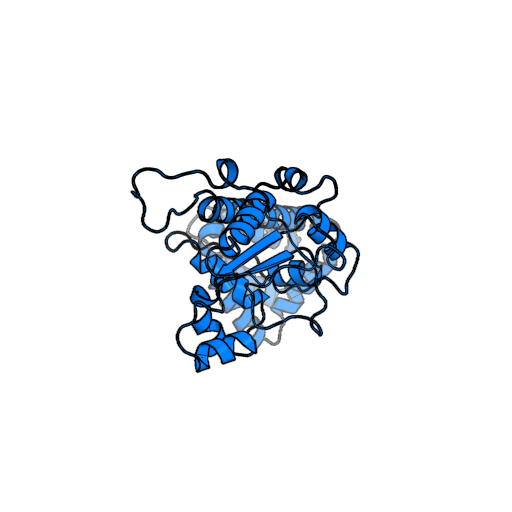YS A CA 1
ATOM 825 C C . LYS A 1 105 ? 4.602 -1.828 12.554 1.00 91.19 105 LYS A C 1
ATOM 827 O O . LYS A 1 105 ? 5.211 -2.659 11.882 1.00 91.19 105 LYS A O 1
ATOM 832 N N . TYR A 1 106 ? 3.549 -1.164 12.083 1.00 93.75 106 TYR A N 1
ATOM 833 C CA . TYR A 1 106 ? 3.031 -1.329 10.728 1.00 93.75 106 TYR A CA 1
ATOM 834 C C . TYR A 1 106 ? 4.105 -0.999 9.684 1.00 93.75 106 TYR A C 1
ATOM 836 O O . TYR A 1 106 ? 4.369 -1.802 8.792 1.00 93.75 106 TYR A O 1
ATOM 844 N N . TYR A 1 107 ? 4.796 0.135 9.831 1.00 94.44 107 TYR A N 1
ATOM 845 C CA . TYR A 1 107 ? 5.837 0.546 8.886 1.00 94.44 107 TYR A CA 1
ATOM 846 C C . TYR A 1 107 ? 7.027 -0.418 8.905 1.00 94.44 107 TYR A C 1
ATOM 848 O O . TYR A 1 107 ? 7.535 -0.766 7.841 1.00 94.44 107 TYR A O 1
ATOM 856 N N . GLN A 1 108 ? 7.425 -0.919 10.078 1.00 92.56 108 GLN A N 1
ATOM 857 C CA . GLN A 1 108 ? 8.477 -1.935 10.178 1.00 92.56 108 GLN A CA 1
ATOM 858 C C . GLN A 1 108 ? 8.114 -3.222 9.426 1.00 92.56 108 GLN A C 1
ATOM 860 O O . GLN A 1 108 ? 8.961 -3.786 8.731 1.00 92.56 108 GLN A O 1
ATOM 865 N N . ARG A 1 109 ? 6.848 -3.659 9.484 1.00 93.19 109 ARG A N 1
ATOM 866 C CA . ARG A 1 109 ? 6.374 -4.824 8.716 1.00 93.19 109 ARG A CA 1
ATOM 867 C C . ARG A 1 109 ? 6.426 -4.579 7.216 1.00 93.19 109 ARG A C 1
ATOM 869 O O . ARG A 1 109 ? 6.938 -5.426 6.490 1.00 93.19 109 ARG A O 1
ATOM 876 N N . LEU A 1 110 ? 5.972 -3.413 6.759 1.00 94.00 110 LEU A N 1
ATOM 877 C CA . LEU A 1 110 ? 6.039 -3.045 5.342 1.00 94.00 110 LEU A CA 1
ATOM 878 C C . LEU A 1 110 ? 7.477 -2.997 4.817 1.00 94.00 110 LEU A C 1
ATOM 880 O O . LEU A 1 110 ? 7.754 -3.486 3.720 1.00 94.00 110 LEU A O 1
ATOM 884 N N . ILE A 1 111 ? 8.398 -2.441 5.607 1.00 93.19 111 ILE A N 1
ATOM 885 C CA . ILE A 1 111 ? 9.826 -2.438 5.281 1.00 93.19 111 ILE A CA 1
ATOM 886 C C . ILE A 1 111 ? 10.327 -3.878 5.184 1.00 93.19 111 ILE A C 1
ATOM 888 O O . ILE A 1 111 ? 10.982 -4.226 4.207 1.00 93.19 111 ILE A O 1
ATOM 892 N N . TYR A 1 112 ? 9.996 -4.733 6.152 1.00 89.94 112 TYR A N 1
ATOM 893 C CA . TYR A 1 112 ? 10.438 -6.125 6.165 1.00 89.94 112 TYR A CA 1
ATOM 894 C C . TYR A 1 112 ? 10.002 -6.908 4.916 1.00 89.94 112 TYR A C 1
ATOM 896 O O . TYR A 1 112 ? 10.838 -7.578 4.314 1.00 89.94 112 TYR A O 1
ATOM 904 N N . ILE A 1 113 ? 8.739 -6.788 4.493 1.00 88.38 113 ILE A N 1
ATOM 905 C CA . ILE A 1 113 ? 8.219 -7.508 3.314 1.00 88.38 113 ILE A CA 1
ATOM 906 C C . ILE A 1 113 ? 8.698 -6.900 1.980 1.00 88.38 113 ILE A C 1
ATOM 908 O O . ILE A 1 113 ? 8.760 -7.583 0.958 1.00 88.38 113 ILE A O 1
ATOM 912 N N . SER A 1 114 ? 9.084 -5.618 1.977 1.00 90.31 114 SER A N 1
ATOM 913 C CA . SER A 1 114 ? 9.438 -4.889 0.746 1.00 90.31 114 SER A CA 1
ATOM 914 C C . SER A 1 114 ? 10.944 -4.666 0.553 1.00 90.31 114 SER A C 1
ATOM 916 O O . SER A 1 114 ? 11.361 -4.238 -0.518 1.00 90.31 114 SER A O 1
ATOM 918 N N . ARG A 1 115 ? 11.785 -4.917 1.567 1.00 86.94 115 ARG A N 1
ATOM 919 C CA . ARG A 1 115 ? 13.224 -4.569 1.537 1.00 86.94 115 ARG A CA 1
ATOM 920 C C . ARG A 1 115 ? 14.072 -5.433 0.608 1.00 86.94 115 ARG A C 1
ATOM 922 O O . ARG A 1 115 ? 15.124 -4.969 0.163 1.00 86.94 115 ARG A O 1
ATOM 929 N N . ASN A 1 116 ? 13.656 -6.670 0.354 1.00 85.31 116 ASN A N 1
ATOM 930 C CA . ASN A 1 116 ? 14.418 -7.627 -0.440 1.00 85.31 116 ASN A CA 1
ATOM 931 C C . ASN A 1 116 ? 13.908 -7.629 -1.882 1.00 85.31 116 ASN A C 1
ATOM 933 O O . ASN A 1 116 ? 12.704 -7.577 -2.119 1.00 85.31 116 ASN A O 1
ATOM 937 N N . TYR A 1 117 ? 14.831 -7.676 -2.836 1.00 79.56 117 TYR A N 1
ATOM 938 C CA . TYR A 1 117 ? 14.519 -7.980 -4.221 1.00 79.56 117 TYR A CA 1
ATOM 939 C C . TYR A 1 117 ? 14.501 -9.499 -4.377 1.00 79.56 117 TYR A C 1
ATOM 941 O O . TYR A 1 117 ? 15.506 -10.162 -4.121 1.00 79.56 117 TYR A O 1
ATOM 949 N N . GLU A 1 118 ? 13.348 -10.044 -4.745 1.00 69.06 118 GLU A N 1
ATOM 950 C CA . GLU A 1 118 ? 13.197 -11.468 -5.029 1.00 69.06 118 GLU A CA 1
ATOM 951 C C . GLU A 1 118 ? 13.649 -11.742 -6.461 1.00 69.06 118 GLU A C 1
ATOM 953 O O . GLU A 1 118 ? 12.990 -11.348 -7.423 1.00 69.06 118 GLU A O 1
ATOM 958 N N . THR A 1 119 ? 14.791 -12.410 -6.601 1.00 61.81 119 THR A N 1
ATOM 959 C CA . THR A 1 119 ? 15.255 -12.931 -7.883 1.00 61.81 119 THR A CA 1
ATOM 960 C C . THR A 1 119 ? 14.430 -14.164 -8.238 1.00 61.81 119 THR A C 1
ATOM 962 O O . THR A 1 119 ? 14.578 -15.224 -7.632 1.00 61.81 119 THR A O 1
ATOM 965 N N . GLN A 1 120 ? 13.532 -14.040 -9.214 1.00 57.38 120 GLN A N 1
ATOM 966 C CA . GLN A 1 120 ? 12.836 -15.198 -9.773 1.00 57.38 120 GLN A CA 1
ATOM 967 C C . GLN A 1 120 ? 13.848 -16.027 -10.583 1.00 57.38 120 GLN A C 1
ATOM 969 O O . GLN A 1 120 ? 14.435 -15.524 -11.536 1.00 57.38 120 GLN A O 1
ATOM 974 N N . GLY A 1 121 ? 14.086 -17.279 -10.179 1.00 51.88 121 GLY A N 1
ATOM 975 C CA . GLY A 1 121 ? 14.878 -18.250 -10.951 1.00 51.88 121 GLY A CA 1
ATOM 976 C C . GLY A 1 121 ? 16.409 -18.181 -10.834 1.00 51.88 121 GLY A C 1
ATOM 977 O O . GLY A 1 121 ? 17.076 -18.996 -11.463 1.00 51.88 121 GLY A O 1
ATOM 978 N N . LEU A 1 122 ? 16.980 -17.277 -10.028 1.00 50.34 122 LEU A N 1
ATOM 979 C CA . LEU A 1 122 ? 18.423 -17.242 -9.739 1.00 50.34 122 LEU A CA 1
ATOM 980 C C . LEU A 1 122 ? 18.701 -17.515 -8.261 1.00 50.34 122 LEU A C 1
ATOM 982 O O . LEU A 1 122 ? 17.876 -17.206 -7.401 1.00 50.34 122 LEU A O 1
ATOM 986 N N . ASP A 1 123 ? 19.874 -18.102 -8.029 1.00 49.41 123 ASP A N 1
ATOM 987 C CA . ASP A 1 123 ? 20.437 -18.557 -6.758 1.00 49.41 123 ASP A CA 1
ATOM 988 C C . ASP A 1 123 ? 19.933 -17.769 -5.531 1.00 49.41 123 ASP A C 1
ATOM 990 O O . ASP A 1 123 ? 20.201 -16.573 -5.372 1.00 49.41 123 ASP A O 1
ATOM 994 N N . LYS A 1 124 ? 19.165 -18.451 -4.667 1.00 58.25 124 LYS A N 1
ATOM 995 C CA . LYS A 1 124 ? 18.503 -17.857 -3.488 1.00 58.25 124 LYS A CA 1
ATOM 996 C C . LYS A 1 124 ? 19.501 -17.416 -2.411 1.00 58.25 124 LYS A C 1
ATOM 998 O O . LYS A 1 124 ? 19.104 -16.750 -1.454 1.00 58.25 124 LYS A O 1
ATOM 1003 N N . ASP A 1 125 ? 20.779 -17.738 -2.587 1.00 60.41 125 ASP A N 1
ATOM 1004 C CA . ASP A 1 125 ? 21.845 -17.476 -1.626 1.00 60.41 125 ASP A CA 1
ATOM 1005 C C . ASP A 1 125 ? 22.248 -15.991 -1.559 1.00 60.41 125 ASP A C 1
ATOM 1007 O O . ASP A 1 125 ? 22.842 -15.544 -0.573 1.00 60.41 125 ASP A O 1
ATOM 1011 N N . LYS A 1 126 ? 21.881 -15.175 -2.562 1.00 65.00 126 LYS A N 1
ATOM 1012 C CA . LYS A 1 126 ? 22.156 -13.726 -2.570 1.00 65.00 126 LYS A CA 1
ATOM 1013 C C . LYS A 1 126 ? 20.881 -12.894 -2.501 1.00 65.00 126 LYS A C 1
ATOM 1015 O O . LYS A 1 126 ? 20.281 -12.531 -3.507 1.00 65.00 126 LYS A O 1
ATOM 1020 N N . VAL A 1 127 ? 20.530 -12.475 -1.287 1.00 74.62 127 VAL A N 1
ATOM 1021 C CA . VAL A 1 127 ? 19.434 -11.525 -1.057 1.00 74.62 127 VAL A CA 1
ATOM 1022 C C . VAL A 1 127 ? 19.889 -10.100 -1.389 1.00 74.62 127 VAL A C 1
ATOM 1024 O O . VAL A 1 127 ? 20.606 -9.452 -0.619 1.00 74.62 127 VAL A O 1
ATOM 1027 N N . LEU A 1 128 ? 19.452 -9.582 -2.536 1.00 83.12 128 LEU A N 1
ATOM 1028 C CA . LEU A 1 128 ? 19.683 -8.190 -2.919 1.00 83.12 128 LEU A CA 1
ATOM 1029 C C . LEU A 1 128 ? 18.705 -7.264 -2.185 1.00 83.12 128 LEU A C 1
ATOM 1031 O O . LEU A 1 128 ? 17.517 -7.553 -2.052 1.00 83.12 128 LEU A O 1
ATOM 1035 N N . ARG A 1 129 ? 19.187 -6.108 -1.716 1.00 87.06 129 ARG A N 1
ATOM 1036 C CA . ARG A 1 129 ? 18.311 -5.078 -1.136 1.00 87.06 129 ARG A CA 1
ATOM 1037 C C . ARG A 1 129 ? 17.653 -4.295 -2.263 1.00 87.06 129 ARG A C 1
ATOM 1039 O O . ARG A 1 129 ? 18.367 -3.604 -2.987 1.00 87.06 129 ARG A O 1
ATOM 1046 N N . LEU A 1 130 ? 16.321 -4.321 -2.345 1.00 87.81 130 LEU A N 1
ATOM 1047 C CA . LEU A 1 130 ? 15.543 -3.655 -3.398 1.00 87.81 130 LEU A CA 1
ATOM 1048 C C . LEU A 1 130 ? 15.959 -2.191 -3.569 1.00 87.81 130 LEU A C 1
ATOM 1050 O O . LEU A 1 130 ? 16.225 -1.743 -4.677 1.00 87.81 130 LEU A O 1
ATOM 1054 N N . ARG A 1 131 ? 16.135 -1.471 -2.457 1.00 87.44 131 ARG A N 1
ATOM 1055 C CA . ARG A 1 131 ? 16.578 -0.070 -2.458 1.00 87.44 131 ARG A CA 1
ATOM 1056 C C . ARG A 1 131 ? 17.893 0.176 -3.213 1.00 87.44 131 ARG A C 1
ATOM 1058 O O . ARG A 1 131 ? 18.071 1.264 -3.744 1.00 87.44 131 ARG A O 1
ATOM 1065 N N . LYS A 1 132 ? 18.827 -0.780 -3.217 1.00 86.44 132 LYS A N 1
ATOM 1066 C CA . LYS A 1 132 ? 20.143 -0.618 -3.857 1.00 86.44 132 LYS A CA 1
ATOM 1067 C C . LYS A 1 132 ? 20.132 -0.934 -5.350 1.00 86.44 132 LYS A C 1
ATOM 1069 O O . LYS A 1 132 ? 21.043 -0.511 -6.046 1.00 86.44 132 LYS A O 1
ATOM 1074 N N . VAL A 1 133 ? 19.154 -1.712 -5.804 1.00 88.94 133 VAL A N 1
ATOM 1075 C CA . VAL A 1 133 ? 19.116 -2.260 -7.169 1.00 88.94 133 VAL A CA 1
ATOM 1076 C C . VAL A 1 133 ? 17.950 -1.718 -7.990 1.00 88.94 133 VAL A C 1
ATOM 1078 O O . VAL A 1 133 ? 17.863 -1.996 -9.180 1.00 88.94 133 VAL A O 1
ATOM 1081 N N . PHE A 1 134 ? 17.046 -0.957 -7.370 1.00 88.75 134 PHE A N 1
ATOM 1082 C CA . PHE A 1 134 ? 15.915 -0.361 -8.062 1.00 88.75 134 PHE A CA 1
ATOM 1083 C C . PHE A 1 134 ? 16.381 0.674 -9.088 1.00 88.75 134 PHE A C 1
ATOM 1085 O O . PHE A 1 134 ? 17.104 1.614 -8.755 1.00 88.75 134 PHE A O 1
ATOM 1092 N N . VAL A 1 135 ? 15.897 0.518 -10.317 1.00 86.81 135 VAL A N 1
ATOM 1093 C CA . VAL A 1 135 ? 16.087 1.472 -11.408 1.00 86.81 135 VAL A CA 1
ATOM 1094 C C . VAL A 1 135 ? 14.751 2.177 -11.657 1.00 86.81 135 VAL A C 1
ATOM 1096 O O . VAL A 1 135 ? 13.751 1.489 -11.883 1.00 86.81 135 VAL A O 1
ATOM 1099 N N . PRO A 1 136 ? 14.698 3.522 -11.614 1.00 83.69 136 PRO A N 1
ATOM 1100 C CA . PRO A 1 136 ? 13.478 4.268 -11.898 1.00 83.69 136 PRO A CA 1
ATOM 1101 C C . PRO A 1 136 ? 12.881 3.911 -13.261 1.00 83.69 136 PRO A C 1
ATOM 1103 O O . PRO A 1 136 ? 13.556 3.964 -14.290 1.00 83.69 136 PRO A O 1
ATOM 1106 N N . LEU A 1 137 ? 11.597 3.553 -13.257 1.00 83.94 137 LEU A N 1
ATOM 1107 C CA . LEU A 1 137 ? 10.854 3.249 -14.473 1.00 83.94 137 LEU A CA 1
ATOM 1108 C C . LEU A 1 137 ? 10.329 4.535 -15.111 1.00 83.94 137 LEU A C 1
ATOM 1110 O O . LEU A 1 137 ? 9.876 5.450 -14.420 1.00 83.94 137 LEU A O 1
ATOM 1114 N N . LYS A 1 138 ? 10.335 4.568 -16.443 1.00 81.44 138 LYS A N 1
ATOM 1115 C CA . LYS A 1 138 ? 9.661 5.614 -17.215 1.00 81.44 138 LYS A CA 1
ATOM 1116 C C . LYS A 1 138 ? 8.174 5.283 -17.297 1.00 81.44 138 LYS A C 1
ATOM 1118 O O . LYS A 1 138 ? 7.820 4.190 -17.737 1.00 81.44 138 LYS A O 1
ATOM 1123 N N . ILE A 1 139 ? 7.321 6.221 -16.893 1.00 81.69 139 ILE A N 1
ATOM 1124 C CA . ILE A 1 139 ? 5.866 6.072 -16.960 1.00 81.69 139 ILE A CA 1
ATOM 1125 C C . ILE A 1 139 ? 5.330 6.964 -18.076 1.00 81.69 139 ILE A C 1
ATOM 1127 O O . ILE A 1 139 ? 5.771 8.100 -18.259 1.00 81.69 139 ILE A O 1
ATOM 1131 N N . TYR A 1 140 ? 4.360 6.432 -18.810 1.00 79.50 140 TYR A N 1
ATOM 1132 C CA . TYR A 1 140 ? 3.654 7.137 -19.868 1.00 79.50 140 TYR A CA 1
ATOM 1133 C C . TYR A 1 140 ? 2.181 7.217 -19.501 1.00 79.50 140 TYR A C 1
ATOM 1135 O O . TYR A 1 140 ? 1.534 6.194 -19.283 1.00 79.50 140 TYR A O 1
ATOM 1143 N N . SER A 1 141 ? 1.655 8.437 -19.426 1.00 73.31 141 SER A N 1
ATOM 1144 C CA . SER A 1 141 ? 0.232 8.650 -19.178 1.00 73.31 141 SER A CA 1
ATOM 1145 C C . SER A 1 141 ? -0.546 8.600 -20.493 1.00 73.31 141 SER A C 1
ATOM 1147 O O . SER A 1 141 ? -0.201 9.295 -21.452 1.00 73.31 141 SER A O 1
ATOM 1149 N N . LYS A 1 142 ? -1.604 7.785 -20.540 1.00 71.69 142 LYS A N 1
ATOM 1150 C CA . LYS A 1 142 ? -2.584 7.737 -21.634 1.00 71.69 142 LYS A CA 1
ATOM 1151 C C . LYS A 1 142 ? -3.993 7.851 -21.056 1.00 71.69 142 LYS A C 1
ATOM 1153 O O . LYS A 1 142 ? -4.279 7.328 -19.984 1.00 71.69 142 LYS A O 1
ATOM 1158 N N . ASN A 1 143 ? -4.885 8.516 -21.788 1.00 66.31 143 ASN A N 1
ATOM 1159 C CA . ASN A 1 143 ? -6.311 8.527 -21.462 1.00 66.31 143 ASN A CA 1
ATOM 1160 C C . ASN A 1 143 ? -6.900 7.122 -21.689 1.00 66.31 143 ASN A C 1
ATOM 1162 O O . ASN A 1 143 ? -6.579 6.507 -22.705 1.00 66.31 143 ASN A O 1
ATOM 1166 N N . LEU A 1 144 ? -7.775 6.657 -20.787 1.00 60.19 144 LEU A N 1
ATOM 1167 C CA . LEU A 1 144 ? -8.432 5.340 -20.835 1.00 60.19 144 LEU A CA 1
ATOM 1168 C C . LEU A 1 144 ? -9.057 5.018 -22.203 1.00 60.19 144 LEU A C 1
ATOM 1170 O O . LEU A 1 144 ? -8.971 3.885 -22.660 1.00 60.19 144 LEU A O 1
ATOM 1174 N N . VAL A 1 145 ? -9.604 6.021 -22.898 1.00 60.81 145 VAL A N 1
ATOM 1175 C CA . VAL A 1 145 ? -10.246 5.859 -24.219 1.00 60.81 145 VAL A CA 1
ATOM 1176 C C . VAL A 1 145 ? -9.238 5.513 -25.332 1.00 60.81 145 VAL A C 1
ATOM 1178 O O . VAL A 1 145 ? -9.623 5.058 -26.403 1.00 60.81 145 VAL A O 1
ATOM 1181 N N . LYS A 1 146 ? -7.935 5.717 -25.100 1.00 60.84 146 LYS A N 1
ATOM 1182 C CA . LYS A 1 146 ? -6.852 5.522 -26.082 1.00 60.84 146 LYS A CA 1
ATOM 1183 C C . LYS A 1 146 ? -5.893 4.383 -25.711 1.00 60.84 146 LYS A C 1
ATOM 1185 O O . LYS A 1 146 ? -4.792 4.312 -26.262 1.00 60.84 146 LYS A O 1
ATOM 1190 N N . ILE A 1 147 ? -6.252 3.540 -24.743 1.00 60.69 147 ILE A N 1
ATOM 1191 C CA . ILE A 1 147 ? -5.405 2.424 -24.314 1.00 60.69 147 ILE A CA 1
ATOM 1192 C C . ILE A 1 147 ? -5.654 1.227 -25.236 1.00 60.69 147 ILE A C 1
ATOM 1194 O O . ILE A 1 147 ? -6.756 0.692 -25.280 1.00 60.69 147 ILE A O 1
ATOM 1198 N N . SER A 1 148 ? -4.619 0.818 -25.974 1.00 59.12 148 SER A N 1
ATOM 1199 C CA . SER A 1 148 ? -4.623 -0.439 -26.727 1.00 59.12 148 SER A CA 1
ATOM 1200 C C . SER A 1 148 ? -4.510 -1.625 -25.758 1.00 59.12 148 SER A C 1
ATOM 1202 O O . SER A 1 148 ? -3.727 -1.531 -24.807 1.00 59.12 148 SER A O 1
ATOM 1204 N N . PRO A 1 149 ? -5.234 -2.738 -25.983 1.00 64.19 149 PRO A N 1
ATOM 1205 C CA . PRO A 1 149 ? -5.028 -3.980 -25.234 1.00 64.19 149 PRO A CA 1
ATOM 1206 C C . PRO A 1 149 ? -3.651 -4.607 -25.501 1.00 64.19 149 PRO A C 1
ATOM 1208 O O . PRO A 1 149 ? -3.159 -5.386 -24.690 1.00 64.19 149 PRO A O 1
ATOM 1211 N N . ASP A 1 150 ? -3.011 -4.249 -26.614 1.00 63.34 150 ASP A N 1
ATOM 1212 C CA . ASP A 1 150 ? -1.646 -4.651 -26.920 1.00 63.34 150 ASP A CA 1
ATOM 1213 C C . ASP A 1 150 ? -0.640 -3.709 -26.235 1.00 63.34 150 ASP A C 1
ATOM 1215 O O . ASP A 1 150 ? -0.548 -2.513 -26.532 1.00 63.34 150 ASP A O 1
ATOM 1219 N N . LEU A 1 151 ? 0.081 -4.272 -25.261 1.00 62.28 151 LEU A N 1
ATOM 1220 C CA . LEU A 1 151 ? 1.007 -3.562 -24.376 1.00 62.28 151 LEU A CA 1
ATOM 1221 C C . LEU A 1 151 ? 2.428 -3.448 -24.950 1.00 62.28 151 LEU A C 1
ATOM 1223 O O . LEU A 1 151 ? 3.235 -2.702 -24.392 1.00 62.28 151 LEU A O 1
ATOM 1227 N N . ILE A 1 152 ? 2.745 -4.168 -26.033 1.00 61.00 152 ILE A N 1
ATOM 1228 C CA . ILE A 1 152 ? 4.062 -4.154 -26.690 1.00 61.00 152 ILE A CA 1
ATOM 1229 C C . ILE A 1 152 ? 3.947 -3.318 -27.967 1.00 61.00 152 ILE A C 1
ATOM 1231 O O . ILE A 1 152 ? 4.110 -3.798 -29.081 1.00 61.00 152 ILE A O 1
ATOM 1235 N N . GLN A 1 153 ? 3.637 -2.036 -27.802 1.00 62.31 153 GLN A N 1
ATOM 1236 C CA . GLN A 1 153 ? 3.582 -1.092 -28.915 1.00 62.31 153 GLN A CA 1
ATOM 1237 C C . GLN A 1 153 ? 4.668 -0.038 -28.765 1.00 62.31 153 GLN A C 1
ATOM 1239 O O . GLN A 1 153 ? 4.953 0.421 -27.654 1.00 62.31 153 GLN A O 1
ATOM 1244 N N . GLU A 1 154 ? 5.242 0.385 -29.891 1.00 55.81 154 GLU A N 1
ATOM 1245 C CA . GLU A 1 154 ? 6.076 1.579 -29.916 1.00 55.81 154 GLU A CA 1
ATOM 1246 C C . GLU A 1 154 ? 5.250 2.765 -29.420 1.00 55.81 154 GLU A C 1
ATOM 1248 O O . GLU A 1 154 ? 4.199 3.111 -29.962 1.00 55.81 154 GLU A O 1
ATOM 1253 N N . ILE A 1 155 ? 5.707 3.372 -28.330 1.00 57.97 155 ILE A N 1
ATOM 1254 C CA . ILE A 1 155 ? 5.059 4.545 -27.764 1.00 57.97 155 ILE A CA 1
ATOM 1255 C C . ILE A 1 155 ? 5.362 5.709 -28.712 1.00 57.97 155 ILE A C 1
ATOM 1257 O O . ILE A 1 155 ? 6.537 6.052 -28.863 1.00 57.97 155 ILE A O 1
ATOM 1261 N N . PRO A 1 156 ? 4.351 6.342 -29.343 1.00 54.19 156 PRO A N 1
ATOM 1262 C CA . PRO A 1 156 ? 4.599 7.455 -30.246 1.00 54.19 156 PRO A CA 1
ATOM 1263 C C . PRO A 1 156 ? 5.307 8.573 -29.479 1.00 54.19 156 PRO A C 1
ATOM 1265 O O . PRO A 1 156 ? 4.759 9.104 -28.505 1.00 54.19 156 PRO A O 1
ATOM 1268 N N . GLN A 1 157 ? 6.518 8.926 -29.920 1.00 53.47 157 GLN A N 1
ATOM 1269 C CA . GLN A 1 157 ? 7.402 9.882 -29.238 1.00 53.47 157 GLN A CA 1
ATOM 1270 C C . GLN A 1 157 ? 6.762 11.272 -29.045 1.00 53.47 157 GLN A C 1
ATOM 1272 O O . GLN A 1 157 ? 7.172 12.018 -28.165 1.00 53.47 157 GLN A O 1
ATOM 1277 N N . ASN A 1 158 ? 5.716 11.598 -29.816 1.00 51.06 158 ASN A N 1
ATOM 1278 C CA . ASN A 1 158 ? 5.082 12.920 -29.843 1.00 51.06 158 ASN A CA 1
ATOM 1279 C C . ASN A 1 158 ? 3.783 13.064 -29.027 1.00 51.06 158 ASN A C 1
ATOM 1281 O O . ASN A 1 158 ? 3.211 14.150 -29.018 1.00 51.06 158 ASN A O 1
ATOM 1285 N N . THR A 1 159 ? 3.266 12.019 -28.365 1.00 52.47 159 THR A N 1
ATOM 1286 C CA . THR A 1 159 ? 1.926 12.096 -27.720 1.00 52.47 159 THR A CA 1
ATOM 1287 C C . THR A 1 159 ? 1.925 11.810 -26.220 1.00 52.47 159 THR A C 1
ATOM 1289 O O . THR A 1 159 ? 0.928 12.068 -25.549 1.00 52.47 159 THR A O 1
ATOM 1292 N N . SER A 1 160 ? 3.022 11.293 -25.671 1.00 56.94 160 SER A N 1
ATOM 1293 C CA . SER A 1 160 ? 3.044 10.788 -24.297 1.00 56.94 160 SER A CA 1
ATOM 1294 C C . SER A 1 160 ? 3.973 11.635 -23.434 1.00 56.94 160 SER A C 1
ATOM 1296 O O . SER A 1 160 ? 5.175 11.682 -23.679 1.00 56.94 160 SER A O 1
ATOM 1298 N N . MET A 1 161 ? 3.432 12.299 -22.410 1.00 60.28 161 MET A N 1
ATOM 1299 C CA . MET A 1 161 ? 4.257 12.997 -21.424 1.00 60.28 161 MET A CA 1
ATOM 1300 C C . MET A 1 161 ? 5.039 11.952 -20.625 1.00 60.28 161 MET A C 1
ATOM 1302 O O . MET A 1 161 ? 4.443 11.111 -19.948 1.00 60.28 161 MET A O 1
ATOM 1306 N N . HIS A 1 162 ? 6.367 11.990 -20.731 1.00 65.50 162 HIS A N 1
ATOM 1307 C CA . HIS A 1 162 ? 7.240 11.205 -19.868 1.00 65.50 162 HIS A CA 1
ATOM 1308 C C . HIS A 1 162 ? 7.095 11.722 -18.438 1.00 65.50 162 HIS A C 1
ATOM 1310 O O . HIS A 1 162 ? 7.367 12.892 -18.169 1.00 65.50 162 HIS A O 1
ATOM 1316 N N . LEU A 1 163 ? 6.666 10.852 -17.530 1.00 74.00 163 LEU A N 1
ATOM 1317 C CA . LEU A 1 163 ? 6.542 11.174 -16.116 1.00 74.00 163 LEU A CA 1
ATOM 1318 C C . LEU A 1 163 ? 7.371 10.185 -15.305 1.00 74.00 163 LEU A C 1
ATOM 1320 O O . LEU A 1 163 ? 7.314 8.970 -15.506 1.00 74.00 163 LEU A O 1
ATOM 1324 N N . GLU A 1 164 ? 8.136 10.713 -14.360 1.00 86.06 164 GLU A N 1
ATOM 1325 C CA . GLU A 1 164 ? 8.658 9.903 -13.270 1.00 86.06 164 GLU A CA 1
ATOM 1326 C C . GLU A 1 164 ? 7.547 9.650 -12.249 1.00 86.06 164 GLU A C 1
ATOM 1328 O O . GLU A 1 164 ? 6.623 10.453 -12.083 1.00 86.06 164 GLU A O 1
ATOM 1333 N N . VAL A 1 165 ? 7.648 8.543 -11.513 1.00 88.94 165 VAL A N 1
ATOM 1334 C CA . VAL A 1 165 ? 6.631 8.173 -10.518 1.00 88.94 165 VAL A CA 1
ATOM 1335 C C . VAL A 1 165 ? 6.442 9.244 -9.439 1.00 88.94 165 VAL A C 1
ATOM 1337 O O . VAL A 1 165 ? 5.332 9.445 -8.953 1.00 88.94 165 VAL A O 1
ATOM 1340 N N . GLY A 1 166 ? 7.506 9.966 -9.080 1.00 90.25 166 GLY A N 1
ATOM 1341 C CA . GLY A 1 166 ? 7.441 11.058 -8.114 1.00 90.25 166 GLY A CA 1
ATOM 1342 C C . GLY A 1 166 ? 6.577 12.225 -8.590 1.00 90.25 166 GLY A C 1
ATOM 1343 O O . GLY A 1 166 ? 5.753 12.723 -7.823 1.00 90.25 166 GLY A O 1
ATOM 1344 N N . GLU A 1 167 ? 6.716 12.620 -9.856 1.00 90.19 167 GLU A N 1
ATOM 1345 C CA . GLU A 1 167 ? 5.907 13.681 -10.465 1.00 90.19 167 GLU A CA 1
ATOM 1346 C C . GLU A 1 167 ? 4.439 13.253 -10.572 1.00 90.19 167 GLU A C 1
ATOM 1348 O O . GLU A 1 167 ? 3.541 14.005 -10.192 1.00 90.19 167 GLU A O 1
ATOM 1353 N N . LEU A 1 168 ? 4.194 12.000 -10.973 1.00 89.31 168 LEU A N 1
ATOM 1354 C CA . LEU A 1 168 ? 2.850 11.424 -11.000 1.00 89.31 168 LEU A CA 1
ATOM 1355 C C . LEU A 1 168 ? 2.175 11.509 -9.622 1.00 89.31 168 LEU A C 1
ATOM 1357 O O . LEU A 1 168 ? 1.050 11.986 -9.516 1.00 89.31 168 LEU A O 1
ATOM 1361 N N . LEU A 1 169 ? 2.875 11.131 -8.548 1.00 90.94 169 LEU A N 1
ATOM 1362 C CA . LEU A 1 169 ? 2.348 11.202 -7.178 1.00 90.94 169 LEU A CA 1
ATOM 1363 C C . LEU A 1 169 ? 2.004 12.636 -6.746 1.00 90.94 169 LEU A C 1
ATOM 1365 O O . LEU A 1 169 ? 1.027 12.852 -6.027 1.00 90.94 169 LEU A O 1
ATOM 1369 N N . VAL A 1 170 ? 2.786 13.629 -7.180 1.00 92.19 170 VAL A N 1
ATOM 1370 C CA . VAL A 1 170 ? 2.486 15.046 -6.924 1.00 92.19 170 VAL A CA 1
ATOM 1371 C C . VAL A 1 170 ? 1.237 15.487 -7.682 1.00 92.19 170 VAL A C 1
ATOM 1373 O O . VAL A 1 170 ? 0.404 16.201 -7.118 1.00 92.19 170 VAL A O 1
ATOM 1376 N N . GLN A 1 171 ? 1.086 15.060 -8.935 1.00 89.81 171 GLN A N 1
ATOM 1377 C CA . GLN A 1 171 ? -0.097 15.358 -9.739 1.00 89.81 171 GLN A CA 1
ATOM 1378 C C . GLN A 1 171 ? -1.351 14.713 -9.143 1.00 89.81 171 GLN A C 1
ATOM 1380 O O . GLN A 1 171 ? -2.342 15.412 -8.956 1.00 89.81 171 GLN A O 1
ATOM 1385 N N . MET A 1 172 ? -1.282 13.446 -8.716 1.00 89.00 172 MET A N 1
ATOM 1386 C CA . MET A 1 172 ? -2.378 12.751 -8.021 1.00 89.00 172 MET A CA 1
ATOM 1387 C C . MET A 1 172 ? -2.837 13.475 -6.746 1.00 89.00 172 MET A C 1
ATOM 1389 O O . MET A 1 172 ? -4.018 13.452 -6.398 1.00 89.00 172 MET A O 1
ATOM 1393 N N . TYR A 1 173 ? -1.908 14.107 -6.022 1.00 90.31 173 TYR A N 1
ATOM 1394 C CA . TYR A 1 173 ? -2.242 14.869 -4.820 1.00 90.31 173 TYR A CA 1
ATOM 1395 C C . TYR A 1 173 ? -2.972 16.180 -5.144 1.00 90.31 173 TYR A C 1
ATOM 1397 O O . TYR A 1 173 ? -3.868 16.586 -4.402 1.00 90.31 173 TYR A O 1
ATOM 1405 N N . LYS A 1 174 ? -2.594 16.843 -6.243 1.00 90.69 174 LYS A N 1
ATOM 1406 C CA . LYS A 1 174 ? -3.172 18.126 -6.671 1.00 90.69 174 LYS A CA 1
ATOM 1407 C C . LYS A 1 174 ? -4.492 17.962 -7.418 1.00 90.69 174 LYS A C 1
ATOM 1409 O O . LYS A 1 174 ? -5.391 18.776 -7.235 1.00 90.69 174 LYS A O 1
ATOM 1414 N N . ASP A 1 175 ? -4.600 16.931 -8.245 1.00 89.12 175 ASP A N 1
ATOM 1415 C CA . ASP A 1 175 ? -5.743 16.690 -9.111 1.00 89.12 175 ASP A CA 1
ATOM 1416 C C . ASP A 1 175 ? -6.551 15.488 -8.618 1.00 89.12 175 ASP A C 1
ATOM 1418 O O . ASP A 1 175 ? -6.125 14.333 -8.669 1.00 89.12 175 ASP A O 1
ATOM 1422 N N . SER A 1 176 ? -7.769 15.767 -8.154 1.00 85.56 176 SER A N 1
ATOM 1423 C CA . SER A 1 176 ? -8.678 14.731 -7.671 1.00 85.56 176 SER A CA 1
ATOM 1424 C C . SER A 1 176 ? -9.112 13.721 -8.739 1.00 85.56 176 SER A C 1
ATOM 1426 O O . SER A 1 176 ? -9.481 12.601 -8.380 1.00 85.56 176 SER A O 1
ATOM 1428 N N . THR A 1 177 ? -9.038 14.081 -10.024 1.00 84.56 177 THR A N 1
ATOM 1429 C CA . THR A 1 177 ? -9.395 13.194 -11.140 1.00 84.56 177 THR A CA 1
ATOM 1430 C C . THR A 1 177 ? -8.356 12.091 -11.358 1.00 84.56 177 THR A C 1
ATOM 1432 O O . THR A 1 177 ? -8.705 11.007 -11.818 1.00 84.56 177 THR A O 1
ATOM 1435 N N . LEU A 1 178 ? -7.108 12.314 -10.925 1.00 84.12 178 LEU A N 1
ATOM 1436 C CA . LEU A 1 178 ? -5.987 11.379 -11.065 1.00 84.12 178 LEU A CA 1
ATOM 1437 C C . LEU A 1 178 ? -5.795 10.462 -9.845 1.00 84.12 178 LEU A C 1
ATOM 1439 O O . LEU A 1 178 ? -4.813 9.733 -9.764 1.00 84.12 178 LEU A O 1
ATOM 1443 N N . ARG A 1 179 ? -6.717 10.460 -8.872 1.00 85.94 179 ARG A N 1
ATOM 1444 C CA . ARG A 1 179 ? -6.569 9.681 -7.622 1.00 85.94 179 ARG A CA 1
ATOM 1445 C C . ARG A 1 179 ? -6.612 8.163 -7.801 1.00 85.94 179 ARG A C 1
ATOM 1447 O O . ARG A 1 179 ? -6.226 7.443 -6.884 1.00 85.94 179 ARG A O 1
ATOM 1454 N N . ARG A 1 180 ? -7.102 7.679 -8.942 1.00 88.12 180 ARG A N 1
ATOM 1455 C CA . ARG A 1 180 ? -7.166 6.256 -9.289 1.00 88.12 180 ARG A CA 1
ATOM 1456 C C . ARG A 1 180 ? -6.459 6.056 -10.616 1.00 88.12 180 ARG A C 1
ATOM 1458 O O . ARG A 1 180 ? -6.827 6.693 -11.598 1.00 88.12 180 ARG A O 1
ATOM 1465 N N . LEU A 1 181 ? -5.464 5.180 -10.628 1.00 87.81 181 LEU A N 1
ATOM 1466 C CA . LEU A 1 181 ? -4.648 4.893 -11.799 1.00 87.81 181 LEU A CA 1
ATOM 1467 C C . LEU A 1 181 ? -4.508 3.384 -11.960 1.00 87.81 181 LEU A C 1
ATOM 1469 O O . LEU A 1 181 ? -4.348 2.669 -10.973 1.00 87.81 181 LEU A O 1
ATOM 1473 N N . ALA A 1 182 ? -4.516 2.930 -13.209 1.00 88.88 182 ALA A N 1
ATOM 1474 C CA . ALA A 1 182 ? -4.122 1.580 -13.577 1.00 88.88 182 ALA A CA 1
ATOM 1475 C C . ALA A 1 182 ? -2.723 1.635 -14.201 1.00 88.88 182 ALA A C 1
ATOM 1477 O O . ALA A 1 182 ? -2.487 2.408 -15.132 1.00 88.88 182 ALA A O 1
ATOM 1478 N N . ILE A 1 183 ? -1.792 0.833 -13.682 1.00 87.44 183 ILE A N 1
ATOM 1479 C CA . ILE A 1 183 ? -0.447 0.699 -14.250 1.00 87.44 183 ILE A CA 1
ATOM 1480 C C . ILE A 1 183 ? -0.450 -0.516 -15.166 1.00 87.44 183 ILE A C 1
ATOM 1482 O O . ILE A 1 183 ? -0.555 -1.652 -14.709 1.00 87.44 183 ILE A O 1
ATOM 1486 N N . LEU A 1 184 ? -0.308 -0.266 -16.463 1.00 86.88 184 LEU A N 1
ATOM 1487 C CA . LEU A 1 184 ? -0.239 -1.303 -17.482 1.00 86.88 184 LEU A CA 1
ATOM 1488 C C . LEU A 1 184 ? 1.201 -1.474 -17.961 1.00 86.88 184 LEU A C 1
ATOM 1490 O O . LEU A 1 184 ? 1.969 -0.516 -18.040 1.00 86.88 184 LEU A O 1
ATOM 1494 N N . GLY A 1 185 ? 1.566 -2.706 -18.284 1.00 85.38 185 GLY A N 1
ATOM 1495 C CA . GLY A 1 185 ? 2.886 -3.034 -18.802 1.00 85.38 185 GLY A CA 1
ATOM 1496 C C . GLY A 1 185 ? 3.019 -4.527 -19.048 1.00 85.38 185 GLY A C 1
ATOM 1497 O O . GLY A 1 185 ? 2.365 -5.325 -18.369 1.00 85.38 185 GLY A O 1
ATOM 1498 N N . ALA A 1 186 ? 3.858 -4.893 -20.013 1.00 85.31 186 ALA A N 1
ATOM 1499 C CA . ALA A 1 186 ? 4.132 -6.284 -20.353 1.00 85.31 186 ALA A CA 1
ATOM 1500 C C . ALA A 1 186 ? 4.620 -7.102 -19.131 1.00 85.31 186 ALA A C 1
ATOM 1502 O O . ALA A 1 186 ? 5.098 -6.534 -18.137 1.00 85.31 186 ALA A O 1
ATOM 1503 N N . PRO A 1 187 ? 4.519 -8.441 -19.165 1.00 84.56 187 PRO A N 1
ATOM 1504 C CA . PRO A 1 187 ? 5.178 -9.295 -18.181 1.00 84.56 187 PRO A CA 1
ATOM 1505 C C . PRO A 1 187 ? 6.662 -8.928 -18.043 1.00 84.56 187 PRO A C 1
ATOM 1507 O O . PRO A 1 187 ? 7.340 -8.650 -19.028 1.00 84.56 187 PRO A O 1
ATOM 1510 N N . GLY A 1 188 ? 7.164 -8.861 -16.809 1.00 84.69 188 GLY A N 1
ATOM 1511 C CA . GLY A 1 188 ? 8.552 -8.465 -16.546 1.00 84.69 188 GLY A CA 1
ATOM 1512 C C . GLY A 1 188 ? 8.847 -6.960 -16.634 1.00 84.69 188 GLY A C 1
ATOM 1513 O O . GLY A 1 188 ? 9.965 -6.558 -16.330 1.00 84.69 188 GLY A O 1
ATOM 1514 N N . SER A 1 189 ? 7.868 -6.094 -16.934 1.00 87.19 189 SER A N 1
ATOM 1515 C CA . SER A 1 189 ? 8.080 -4.633 -16.992 1.00 87.19 189 SER A CA 1
ATOM 1516 C C . SER A 1 189 ? 8.355 -3.965 -15.633 1.00 87.19 189 SER A C 1
ATOM 1518 O O . SER A 1 189 ? 8.524 -2.749 -15.565 1.00 87.19 189 SER A O 1
ATOM 1520 N N . GLY A 1 190 ? 8.350 -4.731 -14.536 1.00 89.56 190 GLY A N 1
ATOM 1521 C CA . GLY A 1 190 ? 8.663 -4.240 -13.193 1.00 89.56 190 GLY A CA 1
ATOM 1522 C C . GLY A 1 190 ? 7.492 -3.626 -12.417 1.00 89.56 190 GLY A C 1
ATOM 1523 O O . GLY A 1 190 ? 7.748 -2.896 -11.464 1.00 89.56 190 GLY A O 1
ATOM 1524 N N . LYS A 1 191 ? 6.226 -3.914 -12.767 1.00 91.94 191 LYS A N 1
ATOM 1525 C CA . LYS A 1 191 ? 5.023 -3.385 -12.072 1.00 91.94 191 LYS A CA 1
ATOM 1526 C C . LYS A 1 191 ? 5.044 -3.664 -10.563 1.00 91.94 191 LYS A C 1
ATOM 1528 O O . LYS A 1 191 ? 5.115 -2.735 -9.760 1.00 91.94 191 LYS A O 1
ATOM 1533 N N . THR A 1 192 ? 5.113 -4.937 -10.185 1.00 91.06 192 THR A N 1
ATOM 1534 C CA . THR A 1 192 ? 5.237 -5.373 -8.787 1.00 91.06 192 THR A CA 1
ATOM 1535 C C . THR A 1 192 ? 6.465 -4.774 -8.110 1.00 91.06 192 THR A C 1
ATOM 1537 O O . THR A 1 192 ? 6.405 -4.312 -6.972 1.00 91.06 192 THR A O 1
ATOM 1540 N N . THR A 1 193 ? 7.598 -4.711 -8.818 1.00 92.00 193 THR A N 1
ATOM 1541 C CA . THR A 1 193 ? 8.834 -4.110 -8.298 1.00 92.00 193 THR A CA 1
ATOM 1542 C C . THR A 1 193 ? 8.659 -2.622 -7.987 1.00 92.00 193 THR A C 1
ATOM 1544 O O . THR A 1 193 ? 9.098 -2.173 -6.929 1.00 92.00 193 THR A O 1
ATOM 1547 N N . LEU A 1 194 ? 7.977 -1.868 -8.854 1.00 92.88 194 LEU A N 1
ATOM 1548 C CA . LEU A 1 194 ? 7.636 -0.463 -8.633 1.00 92.88 194 LEU A CA 1
ATOM 1549 C C . LEU A 1 194 ? 6.738 -0.300 -7.403 1.00 92.88 194 LEU A C 1
ATOM 1551 O O . LEU A 1 194 ? 7.034 0.526 -6.541 1.00 92.88 194 LEU A O 1
ATOM 1555 N N . MET A 1 195 ? 5.681 -1.104 -7.277 1.00 95.00 195 MET A N 1
ATOM 1556 C CA . MET A 1 195 ? 4.741 -1.020 -6.151 1.00 95.00 195 MET A CA 1
ATOM 1557 C C . MET A 1 195 ? 5.409 -1.385 -4.814 1.00 95.00 195 MET A C 1
ATOM 1559 O O . MET A 1 195 ? 5.220 -0.690 -3.808 1.00 95.00 195 MET A O 1
ATOM 1563 N N . ARG A 1 196 ? 6.282 -2.401 -4.804 1.00 94.62 196 ARG A N 1
ATOM 1564 C CA . ARG A 1 196 ? 7.124 -2.741 -3.643 1.00 94.62 196 ARG A CA 1
ATOM 1565 C C . ARG A 1 196 ? 8.100 -1.623 -3.294 1.00 94.62 196 ARG A C 1
ATOM 1567 O O . ARG A 1 196 ? 8.247 -1.287 -2.119 1.00 94.62 196 ARG A O 1
ATOM 1574 N N . TYR A 1 197 ? 8.744 -1.022 -4.292 1.00 94.50 197 TYR A N 1
ATOM 1575 C CA . TYR A 1 197 ? 9.671 0.085 -4.076 1.00 94.50 197 TYR A CA 1
ATOM 1576 C C . TYR A 1 197 ? 8.961 1.312 -3.489 1.00 94.50 197 TYR A C 1
ATOM 1578 O O . TYR A 1 197 ? 9.422 1.857 -2.487 1.00 94.50 197 TYR A O 1
ATOM 1586 N N . LEU A 1 198 ? 7.800 1.693 -4.033 1.00 95.12 198 LEU A N 1
ATOM 1587 C CA . LEU A 1 198 ? 6.970 2.766 -3.478 1.00 95.12 198 LEU A CA 1
ATOM 1588 C C . LEU A 1 198 ? 6.594 2.488 -2.020 1.00 95.12 198 LEU A C 1
ATOM 1590 O O . LEU A 1 198 ? 6.760 3.357 -1.164 1.00 95.12 198 LEU A O 1
ATOM 1594 N N . THR A 1 199 ? 6.157 1.265 -1.720 1.00 96.88 199 THR A N 1
ATOM 1595 C CA . THR A 1 199 ? 5.830 0.839 -0.351 1.00 96.88 199 THR A CA 1
ATOM 1596 C C . THR A 1 199 ? 7.024 0.990 0.586 1.00 96.88 199 THR A C 1
ATOM 1598 O O . THR A 1 199 ? 6.896 1.596 1.651 1.00 96.88 199 THR A O 1
ATOM 1601 N N . LEU A 1 200 ? 8.199 0.504 0.174 1.00 95.38 200 LEU A N 1
ATOM 1602 C CA . LEU A 1 200 ? 9.439 0.596 0.945 1.00 95.38 200 LEU A CA 1
ATOM 1603 C C . LEU A 1 200 ? 9.834 2.051 1.225 1.00 95.38 200 LEU A C 1
ATOM 1605 O O . LEU A 1 200 ? 10.165 2.404 2.358 1.00 95.38 200 LEU A O 1
ATOM 1609 N N . VAL A 1 201 ? 9.790 2.895 0.198 1.00 94.50 201 VAL A N 1
ATOM 1610 C CA . VAL A 1 201 ? 10.198 4.298 0.272 1.00 94.50 201 VAL A CA 1
ATOM 1611 C C . VAL A 1 201 ? 9.249 5.115 1.159 1.00 94.50 201 VAL A C 1
ATOM 1613 O O . VAL A 1 201 ? 9.702 5.881 2.012 1.00 94.50 201 VAL A O 1
ATOM 1616 N N . TYR A 1 202 ? 7.935 4.915 1.032 1.00 95.25 202 TYR A N 1
ATOM 1617 C CA . TYR A 1 202 ? 6.951 5.588 1.885 1.00 95.25 202 TYR A CA 1
ATOM 1618 C C . TYR A 1 202 ? 6.965 5.072 3.331 1.00 95.25 202 TYR A C 1
ATOM 1620 O O . TYR A 1 202 ? 6.775 5.858 4.266 1.00 95.25 202 TYR A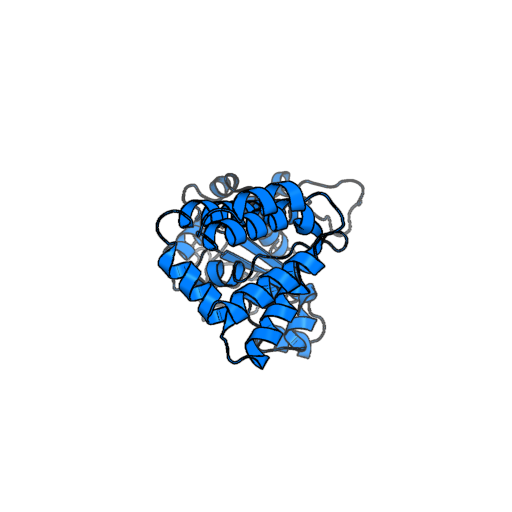 O 1
ATOM 1628 N N . ALA A 1 203 ? 7.235 3.781 3.546 1.00 94.94 203 ALA A N 1
ATOM 1629 C CA . ALA A 1 203 ? 7.375 3.220 4.888 1.00 94.94 203 ALA A CA 1
ATOM 1630 C C . ALA A 1 203 ? 8.634 3.749 5.605 1.00 94.94 203 ALA A C 1
ATOM 1632 O O . ALA A 1 203 ? 8.593 3.982 6.812 1.00 94.94 203 ALA A O 1
ATOM 1633 N N . ASN A 1 204 ? 9.708 4.065 4.868 1.00 91.62 204 ASN A N 1
ATOM 1634 C CA . ASN A 1 204 ? 10.895 4.754 5.398 1.00 91.62 204 ASN A CA 1
ATOM 1635 C C . ASN A 1 204 ? 10.725 6.282 5.553 1.00 91.62 204 ASN A C 1
ATOM 1637 O O . ASN A 1 204 ? 11.691 6.984 5.849 1.00 91.62 204 ASN A O 1
ATOM 1641 N N . ARG A 1 205 ? 9.498 6.809 5.413 1.00 85.50 205 ARG A N 1
ATOM 1642 C CA . ARG A 1 205 ? 9.094 8.208 5.667 1.00 85.50 205 ARG A CA 1
ATOM 1643 C C . ARG A 1 205 ? 9.897 9.246 4.890 1.00 85.50 205 ARG A C 1
ATOM 1645 O O . ARG A 1 205 ? 9.410 9.755 3.883 1.00 85.50 205 ARG A O 1
ATOM 1652 N N . GLU A 1 206 ? 11.076 9.619 5.376 1.00 81.94 206 GLU A N 1
ATOM 1653 C CA . GLU A 1 206 ? 11.917 10.664 4.783 1.00 81.94 206 GLU A CA 1
ATOM 1654 C C . GLU A 1 206 ? 12.426 10.278 3.396 1.00 81.94 206 GLU A C 1
ATOM 1656 O O . GLU A 1 206 ? 12.583 11.148 2.539 1.00 81.94 206 GLU A O 1
ATOM 1661 N N . GLU A 1 207 ? 12.549 8.979 3.124 1.00 88.56 207 GLU A N 1
ATOM 1662 C CA . GLU A 1 207 ? 12.966 8.473 1.816 1.00 88.56 207 GLU A CA 1
ATOM 1663 C C . GLU A 1 207 ? 11.979 8.800 0.692 1.00 88.56 207 GLU A C 1
ATOM 1665 O O . GLU A 1 207 ? 12.389 8.845 -0.462 1.00 88.56 207 GLU A O 1
ATOM 1670 N N . ARG A 1 208 ? 10.710 9.129 0.980 1.00 89.50 208 ARG A N 1
ATOM 1671 C CA . ARG A 1 208 ? 9.753 9.579 -0.055 1.00 89.50 208 ARG A CA 1
ATOM 1672 C C . ARG A 1 208 ? 10.263 10.768 -0.870 1.00 89.50 208 ARG A C 1
ATOM 1674 O O . ARG A 1 208 ? 9.911 10.906 -2.037 1.00 89.50 208 ARG A O 1
ATOM 1681 N N . LYS A 1 209 ? 11.109 11.612 -0.268 1.00 89.81 209 LYS A N 1
ATOM 1682 C CA . LYS A 1 209 ? 11.703 12.781 -0.927 1.00 89.81 209 LYS A CA 1
ATOM 1683 C C . LYS A 1 209 ? 12.702 12.394 -2.020 1.00 89.8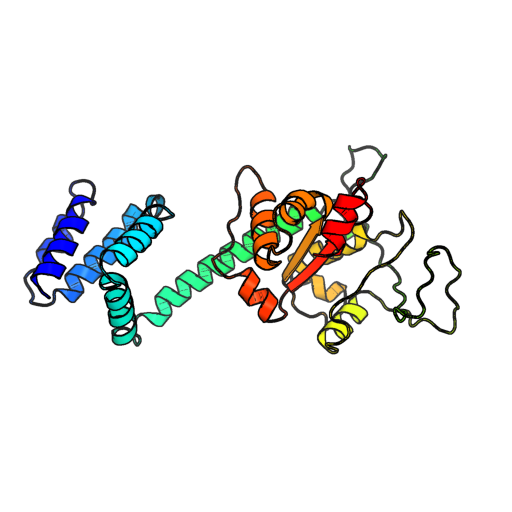1 209 LYS A C 1
ATOM 1685 O O . LYS A 1 209 ? 12.990 13.228 -2.869 1.00 89.81 209 LYS A O 1
ATOM 1690 N N . LEU A 1 210 ? 13.182 11.145 -2.021 1.00 88.19 210 LEU A N 1
ATOM 1691 C CA . LEU A 1 210 ? 13.991 10.580 -3.103 1.00 88.19 210 LEU A CA 1
ATOM 1692 C C . LEU A 1 210 ? 13.182 10.413 -4.395 1.00 88.19 210 LEU A C 1
ATOM 1694 O O . LEU A 1 210 ? 13.769 10.427 -5.467 1.00 88.19 210 LEU A O 1
ATOM 1698 N N . LEU A 1 211 ? 11.854 10.262 -4.300 1.00 89.38 211 LEU A N 1
ATOM 1699 C CA . LEU A 1 211 ? 10.977 10.202 -5.473 1.00 89.38 211 LEU A CA 1
ATOM 1700 C C . LEU A 1 211 ? 10.755 11.596 -6.053 1.00 89.38 211 LEU A C 1
ATOM 1702 O O . LEU A 1 211 ? 10.787 11.779 -7.260 1.00 89.38 211 LEU A O 1
ATOM 1706 N N . HIS A 1 212 ? 10.462 12.563 -5.182 1.00 92.12 212 HIS A N 1
ATOM 1707 C CA . HIS A 1 212 ? 10.273 13.961 -5.543 1.00 92.12 212 HIS A CA 1
ATOM 1708 C C . HIS A 1 212 ? 10.295 14.834 -4.280 1.00 92.12 212 HIS A C 1
ATOM 1710 O O . HIS A 1 212 ? 9.727 14.464 -3.249 1.00 92.12 212 HIS A O 1
ATOM 1716 N N . SER A 1 213 ? 10.868 16.038 -4.355 1.00 91.75 213 SER A N 1
ATOM 1717 C CA . SER A 1 213 ? 10.983 16.955 -3.204 1.00 91.75 213 SER A CA 1
ATOM 1718 C C . SER A 1 213 ? 9.630 17.343 -2.589 1.00 91.75 213 SER A C 1
ATOM 1720 O O . SER A 1 213 ? 9.524 17.557 -1.381 1.00 91.75 213 SER A O 1
ATOM 1722 N N . LYS A 1 214 ? 8.584 17.389 -3.421 1.00 92.44 214 LYS A N 1
ATOM 1723 C CA . LYS A 1 214 ? 7.193 17.697 -3.045 1.00 92.44 214 LYS A CA 1
ATOM 1724 C C . LYS A 1 214 ? 6.303 16.456 -2.907 1.00 92.44 214 LYS A C 1
ATOM 1726 O O . LYS A 1 214 ? 5.084 16.605 -2.908 1.00 92.44 214 LYS A O 1
ATOM 1731 N N . ALA A 1 215 ? 6.879 15.253 -2.835 1.00 91.19 215 ALA A N 1
ATOM 1732 C CA . ALA A 1 215 ? 6.094 14.029 -2.709 1.00 91.19 215 ALA A CA 1
ATOM 1733 C C . ALA A 1 215 ? 5.162 14.101 -1.476 1.00 91.19 215 ALA A C 1
ATOM 1735 O O . ALA A 1 215 ? 5.626 14.424 -0.370 1.00 91.19 215 ALA A O 1
ATOM 1736 N N . PRO A 1 216 ? 3.855 13.826 -1.647 1.00 92.19 216 PRO A N 1
ATOM 1737 C CA . PRO A 1 216 ? 2.878 13.889 -0.565 1.00 92.19 216 PRO A CA 1
ATOM 1738 C C . PRO A 1 216 ? 3.189 12.879 0.545 1.00 92.19 216 PRO A C 1
ATOM 1740 O O . PRO A 1 216 ? 3.917 11.905 0.364 1.00 92.19 216 PRO A O 1
ATOM 1743 N N . VAL A 1 217 ? 2.634 13.111 1.734 1.00 92.88 217 VAL A N 1
ATOM 1744 C CA . VAL A 1 217 ? 2.772 12.180 2.859 1.00 92.88 217 VAL A CA 1
ATOM 1745 C C . VAL A 1 217 ? 1.602 11.207 2.840 1.00 92.88 217 VAL A C 1
ATOM 1747 O O . VAL A 1 217 ? 0.491 11.569 3.223 1.00 92.88 217 VAL A O 1
ATOM 1750 N N . TYR A 1 218 ? 1.876 9.962 2.463 1.00 94.62 218 TYR A N 1
ATOM 1751 C CA . TYR A 1 218 ? 0.898 8.880 2.496 1.00 94.62 218 TYR A CA 1
ATOM 1752 C C . TYR A 1 218 ? 1.300 7.755 3.448 1.00 94.62 218 TYR A C 1
ATOM 1754 O O . TYR A 1 218 ? 2.474 7.537 3.756 1.00 94.62 218 TYR A O 1
ATOM 1762 N N . ILE A 1 219 ? 0.289 7.030 3.911 1.00 96.38 219 ILE A N 1
ATOM 1763 C CA . ILE A 1 219 ? 0.406 5.715 4.530 1.00 96.38 219 ILE A CA 1
ATOM 1764 C C . ILE A 1 219 ? 0.346 4.691 3.390 1.00 96.38 219 ILE A C 1
ATOM 1766 O O . ILE A 1 219 ? -0.712 4.573 2.768 1.00 96.38 219 ILE A O 1
ATOM 1770 N N . PRO A 1 220 ? 1.445 3.983 3.081 1.00 97.62 220 PRO A N 1
ATOM 1771 C CA . PRO A 1 220 ? 1.428 2.982 2.024 1.00 97.62 220 PRO A CA 1
ATOM 1772 C C . PRO A 1 220 ? 0.629 1.754 2.467 1.00 97.62 220 PRO A C 1
ATOM 1774 O O . PRO A 1 220 ? 0.687 1.354 3.633 1.00 97.62 220 PRO A O 1
ATOM 1777 N N . VAL A 1 221 ? -0.117 1.169 1.537 1.00 97.75 221 VAL A N 1
ATOM 1778 C CA . VAL A 1 221 ? -0.890 -0.066 1.703 1.00 97.75 221 VAL A CA 1
ATOM 1779 C C . VAL A 1 221 ? -0.698 -0.878 0.427 1.00 97.75 221 VAL A C 1
ATOM 1781 O O . VAL A 1 221 ? -1.196 -0.466 -0.614 1.00 97.75 221 VAL A O 1
ATOM 1784 N N . LEU A 1 222 ? 0.041 -1.986 0.492 1.00 97.06 222 LEU A N 1
ATOM 1785 C CA . LEU A 1 222 ? 0.298 -2.862 -0.656 1.00 97.06 222 LEU A CA 1
ATOM 1786 C C . LEU A 1 222 ? -0.417 -4.188 -0.465 1.00 97.06 222 LEU A C 1
ATOM 1788 O O . LEU A 1 222 ? 0.005 -4.976 0.368 1.00 97.06 222 LEU A O 1
ATOM 1792 N N . ILE A 1 223 ? -1.462 -4.438 -1.242 1.00 96.44 223 ILE A N 1
ATOM 1793 C CA . ILE A 1 223 ? -2.233 -5.677 -1.183 1.00 96.44 223 ILE A CA 1
ATOM 1794 C C . ILE A 1 223 ? -2.000 -6.448 -2.478 1.00 96.44 223 ILE A C 1
ATOM 1796 O O . ILE A 1 223 ? -2.251 -5.930 -3.565 1.00 96.44 223 ILE A O 1
ATOM 1800 N N . TYR A 1 224 ? -1.555 -7.695 -2.350 1.00 94.50 224 TYR A N 1
ATOM 1801 C CA . TYR A 1 224 ? -1.576 -8.647 -3.455 1.00 94.50 224 TYR A CA 1
ATOM 1802 C C . TYR A 1 224 ? -2.975 -9.254 -3.529 1.00 94.50 224 TYR A C 1
ATOM 1804 O O . TYR A 1 224 ? -3.420 -9.900 -2.580 1.00 94.50 224 TYR A O 1
ATOM 1812 N N . LEU A 1 225 ? -3.678 -9.036 -4.637 1.00 95.38 225 LEU A N 1
ATOM 1813 C CA . LEU A 1 225 ? -5.074 -9.441 -4.805 1.00 95.38 225 LEU A CA 1
ATOM 1814 C C . LEU A 1 225 ? -5.245 -10.959 -4.680 1.00 95.38 225 LEU A C 1
ATOM 1816 O O . LEU A 1 225 ? -6.194 -11.415 -4.047 1.00 95.38 225 LEU A O 1
ATOM 1820 N N . ARG A 1 226 ? -4.268 -11.740 -5.155 1.00 92.19 226 ARG A N 1
ATOM 1821 C CA . ARG A 1 226 ? -4.225 -13.199 -4.966 1.00 92.19 226 ARG A CA 1
ATOM 1822 C C . ARG A 1 226 ? -4.284 -13.646 -3.495 1.00 92.19 226 ARG A C 1
ATOM 1824 O O . ARG A 1 226 ? -4.840 -14.702 -3.215 1.00 92.19 226 ARG A O 1
ATOM 1831 N N . ASP A 1 227 ? -3.754 -12.850 -2.561 1.00 91.38 227 ASP A N 1
ATOM 1832 C CA . ASP A 1 227 ? -3.661 -13.210 -1.135 1.00 91.38 227 ASP A CA 1
ATOM 1833 C C . ASP A 1 227 ? -4.967 -12.914 -0.375 1.00 91.38 227 ASP A C 1
ATOM 1835 O O . ASP A 1 227 ? -5.175 -13.403 0.738 1.00 91.38 227 ASP A O 1
ATOM 1839 N N . VAL A 1 228 ? -5.833 -12.082 -0.960 1.00 95.00 228 VAL A N 1
ATOM 1840 C CA . VAL A 1 228 ? -7.082 -11.600 -0.351 1.00 95.00 228 VAL A CA 1
ATOM 1841 C C . VAL A 1 228 ? -8.330 -11.953 -1.163 1.00 95.00 228 VAL A C 1
ATOM 1843 O O . VAL A 1 228 ? -9.444 -11.667 -0.726 1.00 95.00 228 VAL A O 1
ATOM 1846 N N . ARG A 1 229 ? -8.166 -12.593 -2.330 1.00 95.81 229 ARG A N 1
ATOM 1847 C CA . ARG A 1 229 ? -9.261 -12.943 -3.250 1.00 95.81 229 ARG A CA 1
ATOM 1848 C C . ARG A 1 229 ? -10.396 -13.685 -2.555 1.00 95.81 229 ARG A C 1
ATOM 1850 O O . ARG A 1 229 ? -11.554 -13.370 -2.785 1.00 95.81 229 ARG A O 1
ATOM 1857 N N . GLU A 1 230 ? -10.076 -14.610 -1.651 1.00 95.56 230 GLU A N 1
ATOM 1858 C CA . GLU A 1 230 ? -11.091 -15.391 -0.944 1.00 95.56 230 GLU A CA 1
ATOM 1859 C C . GLU A 1 230 ? -11.979 -14.525 -0.049 1.00 95.56 230 GLU A C 1
ATOM 1861 O O . GLU A 1 230 ? -13.166 -14.812 0.077 1.00 95.56 230 GLU A O 1
ATOM 1866 N N . ASP A 1 231 ? -11.428 -13.482 0.581 1.00 95.94 231 ASP A N 1
ATOM 1867 C CA . ASP A 1 231 ? -12.211 -12.577 1.428 1.00 95.94 231 ASP A CA 1
ATOM 1868 C C . ASP A 1 231 ? -13.185 -11.752 0.585 1.00 95.94 231 ASP A C 1
ATOM 1870 O O . ASP A 1 231 ? -14.332 -11.557 0.985 1.00 95.94 231 ASP A O 1
ATOM 1874 N N . ILE A 1 232 ? -12.731 -11.320 -0.596 1.00 96.25 232 ILE A N 1
ATOM 1875 C CA . ILE A 1 232 ? -13.530 -10.563 -1.563 1.00 96.25 232 ILE A CA 1
ATOM 1876 C C . ILE A 1 232 ? -14.642 -11.442 -2.147 1.00 96.25 232 ILE A C 1
ATOM 1878 O O . ILE A 1 232 ? -15.794 -11.030 -2.191 1.00 96.25 232 ILE A O 1
ATOM 1882 N N . ILE A 1 233 ? -14.334 -12.681 -2.536 1.00 96.19 233 ILE A N 1
ATOM 1883 C CA . ILE A 1 233 ? -15.321 -13.612 -3.106 1.00 96.19 233 ILE A CA 1
ATOM 1884 C C . ILE A 1 233 ? -16.381 -13.994 -2.067 1.00 96.19 233 ILE A C 1
ATOM 1886 O O . ILE A 1 233 ? -17.571 -14.021 -2.377 1.00 96.19 233 ILE A O 1
ATOM 1890 N N . LYS A 1 234 ? -15.969 -14.272 -0.822 1.00 96.69 234 LYS A N 1
ATOM 1891 C CA . LYS A 1 234 ? -16.899 -14.612 0.269 1.00 96.69 234 LYS A CA 1
ATOM 1892 C C . LYS A 1 234 ? -17.781 -13.429 0.664 1.00 96.69 234 LYS A C 1
ATOM 1894 O O . LYS A 1 234 ? -18.885 -13.645 1.158 1.00 96.69 234 LYS A O 1
ATOM 1899 N N . ASN A 1 235 ? -17.302 -12.200 0.481 1.00 95.88 235 ASN A N 1
ATOM 1900 C CA . ASN A 1 235 ? -18.053 -10.988 0.777 1.00 95.88 235 ASN A CA 1
ATOM 1901 C C . ASN A 1 235 ? -17.787 -9.895 -0.278 1.00 95.88 235 ASN A C 1
ATOM 1903 O O . ASN A 1 235 ? -16.928 -9.037 -0.063 1.00 95.88 235 ASN A O 1
ATOM 1907 N N . PRO A 1 236 ? -18.548 -9.878 -1.386 1.00 92.94 236 PRO A N 1
ATOM 1908 C CA . PRO A 1 236 ? -18.362 -8.900 -2.462 1.00 92.94 236 PRO A CA 1
ATOM 1909 C C . PRO A 1 236 ? -18.607 -7.441 -2.056 1.00 92.94 236 PRO A C 1
ATOM 1911 O O . PRO A 1 236 ? -18.147 -6.536 -2.735 1.00 92.94 236 PRO A O 1
ATOM 1914 N N . GLU A 1 237 ? -19.287 -7.193 -0.935 1.00 94.69 237 GLU A N 1
ATOM 1915 C CA . GLU A 1 237 ? -19.536 -5.844 -0.402 1.00 94.69 237 GLU A CA 1
ATOM 1916 C C . GLU A 1 237 ? -18.520 -5.454 0.690 1.00 94.69 237 GLU A C 1
ATOM 1918 O O . GLU A 1 237 ? -18.715 -4.489 1.436 1.00 94.69 237 GLU A O 1
ATOM 1923 N N . LEU A 1 238 ? -17.435 -6.225 0.842 1.00 95.12 238 LEU A N 1
ATOM 1924 C CA . LEU A 1 238 ? -16.440 -6.028 1.891 1.00 95.12 238 LEU A CA 1
ATOM 1925 C C . LEU A 1 238 ? -15.765 -4.653 1.756 1.00 95.12 238 LEU A C 1
ATOM 1927 O O . LEU A 1 238 ? -15.038 -4.413 0.793 1.00 95.12 238 LEU A O 1
ATOM 1931 N N . PRO A 1 239 ? -15.893 -3.747 2.741 1.00 95.31 239 PRO A N 1
ATOM 1932 C CA . PRO A 1 239 ? -15.270 -2.435 2.633 1.00 95.31 239 PRO A CA 1
ATOM 1933 C C . PRO A 1 239 ? -13.739 -2.532 2.598 1.00 95.31 239 PRO A C 1
ATOM 1935 O O . PRO A 1 239 ? -13.142 -3.250 3.404 1.00 95.31 239 PRO A O 1
ATOM 1938 N N . LEU A 1 240 ? -13.085 -1.715 1.763 1.00 95.75 240 LEU A N 1
ATOM 1939 C CA . LEU A 1 240 ? -11.617 -1.659 1.649 1.00 95.75 240 LEU A CA 1
ATOM 1940 C C . LEU A 1 240 ? -10.911 -1.516 3.008 1.00 95.75 240 LEU A C 1
ATOM 1942 O O . LEU A 1 240 ? -9.885 -2.144 3.246 1.00 95.75 240 LEU A O 1
ATOM 1946 N N . ALA A 1 241 ? -11.459 -0.717 3.929 1.00 95.56 241 ALA A N 1
ATOM 1947 C CA . ALA A 1 241 ? -10.882 -0.554 5.266 1.00 95.56 241 ALA A CA 1
ATOM 1948 C C . ALA A 1 241 ? -10.860 -1.871 6.063 1.00 95.56 241 ALA A C 1
ATOM 1950 O O . ALA A 1 241 ? -9.896 -2.145 6.776 1.00 95.56 241 ALA A O 1
ATOM 1951 N N . THR A 1 242 ? -11.909 -2.684 5.927 1.00 95.06 242 THR A N 1
ATOM 1952 C CA . THR A 1 242 ? -12.015 -3.999 6.563 1.00 95.06 242 THR A CA 1
ATOM 1953 C C . THR A 1 242 ? -11.055 -4.984 5.910 1.00 95.06 242 THR A C 1
ATOM 1955 O O . THR A 1 242 ? -10.337 -5.680 6.626 1.00 95.06 242 THR A O 1
ATOM 1958 N N . LEU A 1 243 ? -10.959 -4.979 4.575 1.00 96.75 243 LEU A N 1
ATOM 1959 C CA . LEU A 1 243 ? -9.991 -5.808 3.854 1.00 96.75 243 LEU A CA 1
ATOM 1960 C C . LEU A 1 243 ? -8.549 -5.502 4.282 1.00 96.75 243 LEU A C 1
ATOM 1962 O O . LEU A 1 243 ? -7.774 -6.416 4.550 1.00 96.75 243 LEU A O 1
ATOM 1966 N N . ILE A 1 244 ? -8.199 -4.219 4.422 1.00 96.12 244 ILE A N 1
ATOM 1967 C CA . ILE A 1 244 ? -6.876 -3.805 4.904 1.00 96.12 244 ILE A CA 1
ATOM 1968 C C . ILE A 1 244 ? -6.610 -4.342 6.314 1.00 96.12 244 ILE A C 1
ATOM 1970 O O . ILE A 1 244 ? -5.506 -4.810 6.579 1.00 96.12 244 ILE A O 1
ATOM 1974 N N . ASN A 1 245 ? -7.596 -4.304 7.216 1.00 92.94 245 ASN A N 1
ATOM 1975 C CA . ASN A 1 245 ? -7.421 -4.844 8.566 1.00 92.94 245 ASN A CA 1
ATOM 1976 C C . ASN A 1 245 ? -7.130 -6.352 8.529 1.00 92.94 245 ASN A C 1
ATOM 1978 O O . ASN A 1 245 ? -6.159 -6.790 9.143 1.00 92.94 245 ASN A O 1
ATOM 1982 N N . ILE A 1 246 ? -7.911 -7.113 7.753 1.00 91.56 246 ILE A N 1
ATOM 1983 C CA . ILE A 1 246 ? -7.712 -8.557 7.552 1.00 91.56 246 ILE A CA 1
ATOM 1984 C C . ILE A 1 246 ? -6.307 -8.829 7.000 1.00 91.56 246 ILE A C 1
ATOM 1986 O O . ILE A 1 246 ? -5.572 -9.670 7.519 1.00 91.56 246 ILE A O 1
ATOM 1990 N N . TRP A 1 247 ? -5.908 -8.084 5.970 1.00 93.75 247 TRP A N 1
ATOM 1991 C CA . TRP A 1 247 ? -4.598 -8.221 5.346 1.00 93.75 247 TRP A CA 1
ATOM 1992 C C . TRP A 1 247 ? -3.449 -7.933 6.331 1.00 93.75 247 TRP A C 1
ATOM 1994 O O . TRP A 1 247 ? -2.491 -8.704 6.404 1.00 93.75 247 TRP A O 1
ATOM 2004 N N . ILE A 1 248 ? -3.553 -6.885 7.156 1.00 91.88 248 ILE A N 1
ATOM 2005 C CA . ILE A 1 248 ? -2.519 -6.523 8.144 1.00 91.88 248 ILE A CA 1
ATOM 2006 C C . ILE A 1 248 ? -2.379 -7.571 9.240 1.00 91.88 248 ILE A C 1
ATOM 2008 O O . ILE A 1 248 ? -1.256 -7.881 9.651 1.00 91.88 248 ILE A O 1
ATOM 2012 N N . GLU A 1 249 ? -3.493 -8.131 9.704 1.00 89.00 249 GLU A N 1
ATOM 2013 C CA . GLU A 1 249 ? -3.469 -9.214 10.685 1.00 89.00 249 GLU A CA 1
ATOM 2014 C C . GLU A 1 249 ? -2.734 -10.445 10.134 1.00 89.00 249 GLU A C 1
ATOM 2016 O O . GLU A 1 249 ? -2.019 -11.119 10.876 1.00 89.00 249 GLU A O 1
ATOM 2021 N N . ARG A 1 250 ? -2.815 -10.685 8.818 1.00 88.25 250 ARG A N 1
ATOM 2022 C CA . ARG A 1 250 ? -2.140 -11.800 8.136 1.00 88.25 250 ARG A CA 1
ATOM 2023 C C . ARG A 1 250 ? -0.677 -11.541 7.778 1.00 88.25 250 ARG A C 1
ATOM 2025 O O . ARG A 1 250 ? 0.036 -12.508 7.511 1.00 88.25 250 ARG A O 1
ATOM 2032 N N . LEU A 1 251 ? -0.193 -10.293 7.828 1.00 84.25 251 LEU A N 1
ATOM 2033 C CA . LEU A 1 251 ? 1.206 -9.959 7.510 1.00 84.25 251 LEU A CA 1
ATOM 2034 C C . LEU A 1 251 ? 2.225 -10.745 8.347 1.00 84.25 251 LEU A C 1
ATOM 2036 O O . LEU A 1 251 ? 3.336 -10.995 7.883 1.00 84.25 251 LEU A O 1
ATOM 2040 N N . GLN A 1 252 ? 1.879 -11.100 9.588 1.00 78.00 252 GLN A N 1
ATOM 2041 C CA . GLN A 1 252 ? 2.704 -11.950 10.447 1.00 78.00 252 GLN A CA 1
ATOM 2042 C C . GLN A 1 252 ? 1.817 -12.881 11.269 1.00 78.00 252 GLN A C 1
ATOM 2044 O O . GLN A 1 252 ? 1.022 -12.423 12.083 1.00 78.00 252 GLN A O 1
ATOM 2049 N N . ARG A 1 253 ? 2.004 -14.194 11.096 1.00 73.62 253 ARG A N 1
ATOM 2050 C CA . ARG A 1 253 ? 1.201 -15.218 11.783 1.00 73.62 253 ARG A CA 1
ATOM 2051 C C . ARG A 1 253 ? 1.481 -15.309 13.284 1.00 73.62 253 ARG A C 1
ATOM 2053 O O . ARG A 1 253 ? 0.556 -15.521 14.055 1.00 73.62 253 ARG A O 1
ATOM 2060 N N . SER A 1 254 ? 2.742 -15.168 13.693 1.00 76.25 254 SER A N 1
ATOM 2061 C CA . SER A 1 254 ? 3.166 -15.348 15.090 1.00 76.25 254 SER A CA 1
ATOM 2062 C C . SER A 1 254 ? 2.788 -14.179 15.997 1.00 76.25 254 SER A C 1
ATOM 2064 O O . SER A 1 254 ? 2.593 -14.364 17.192 1.00 76.25 254 SER A O 1
ATOM 2066 N N . GLU A 1 255 ? 2.680 -12.977 15.435 1.00 79.12 255 GLU A N 1
ATOM 2067 C CA . GLU A 1 255 ? 2.295 -11.770 16.161 1.00 79.12 255 GLU A CA 1
ATOM 2068 C C . GLU A 1 255 ? 1.394 -10.918 15.251 1.00 79.12 255 GLU A C 1
ATOM 2070 O O . GLU A 1 255 ? 1.871 -9.998 14.588 1.00 79.12 255 GLU A O 1
ATOM 2075 N N . PRO A 1 256 ? 0.091 -11.217 15.133 1.00 83.12 256 PRO A N 1
ATOM 2076 C CA . PRO A 1 256 ? -0.815 -10.421 14.309 1.00 83.12 256 PRO A CA 1
ATOM 2077 C C . PRO A 1 256 ? -0.898 -8.980 14.822 1.00 83.12 256 PRO A C 1
ATOM 2079 O O . PRO A 1 256 ? -1.118 -8.740 16.011 1.00 83.12 256 PRO A O 1
ATOM 2082 N N . LEU A 1 257 ? -0.722 -8.001 13.933 1.00 85.81 257 LEU A N 1
ATOM 2083 C CA . LEU A 1 257 ? -0.883 -6.596 14.295 1.00 85.81 257 LEU A CA 1
ATOM 2084 C C . LEU A 1 257 ? -2.343 -6.235 14.101 1.00 85.81 257 LEU A C 1
ATOM 2086 O O . LEU A 1 257 ? -2.851 -6.325 12.990 1.00 85.81 257 LEU A O 1
ATOM 2090 N N . LYS A 1 258 ? -2.995 -5.793 15.171 1.00 84.50 258 LYS A N 1
ATOM 2091 C CA . LYS A 1 258 ? -4.388 -5.354 15.120 1.00 84.50 258 LYS A CA 1
ATOM 2092 C C . LYS A 1 258 ? -4.441 -3.838 14.959 1.00 84.50 258 LYS A C 1
ATOM 2094 O O . LYS A 1 258 ? -3.968 -3.124 15.851 1.00 84.50 258 LYS A O 1
ATOM 2099 N N . PRO A 1 259 ? -4.979 -3.317 13.844 1.00 84.38 259 PRO A N 1
ATOM 2100 C CA . PRO A 1 259 ? -5.206 -1.888 13.704 1.00 84.38 259 PRO A CA 1
ATOM 2101 C C . PRO A 1 259 ? -6.163 -1.374 14.786 1.00 84.38 259 PRO A C 1
ATOM 2103 O O . PRO A 1 259 ? -7.154 -2.039 15.091 1.00 84.38 259 PRO A O 1
ATOM 2106 N N . PRO A 1 260 ? -5.921 -0.184 15.365 1.00 83.62 260 PRO A N 1
ATOM 2107 C CA . PRO A 1 260 ? -6.903 0.456 16.228 1.00 83.62 260 PRO A CA 1
ATOM 2108 C C . PRO A 1 260 ? -8.238 0.625 15.494 1.00 83.62 260 PRO A C 1
ATOM 2110 O O . PRO A 1 260 ? -8.253 0.899 14.290 1.00 83.62 260 PRO A O 1
ATOM 2113 N N . SER A 1 261 ? -9.353 0.520 16.222 1.00 80.06 261 SER A N 1
ATOM 2114 C CA . SER A 1 261 ? -10.685 0.670 15.627 1.00 80.06 261 SER A CA 1
ATOM 2115 C C . SER A 1 261 ? -10.797 1.972 14.822 1.00 80.06 261 SER A C 1
ATOM 2117 O O . SER A 1 261 ? -10.341 3.036 15.258 1.00 80.06 261 SER A O 1
ATOM 2119 N N . GLY A 1 262 ? -11.337 1.860 13.607 1.00 80.50 262 GLY A N 1
ATOM 2120 C CA . GLY A 1 262 ? -11.518 2.973 12.674 1.00 80.50 262 GLY A CA 1
ATOM 2121 C C . GLY A 1 262 ? -10.239 3.539 12.045 1.00 80.50 262 GLY A C 1
ATOM 2122 O O . GLY A 1 262 ? -10.347 4.439 11.217 1.00 80.50 262 GLY A O 1
ATOM 2123 N N . TRP A 1 263 ? -9.037 3.033 12.363 1.00 87.25 263 TRP A N 1
ATOM 2124 C CA . TRP A 1 263 ? -7.784 3.670 11.933 1.00 87.25 263 TRP A CA 1
ATOM 2125 C C . TRP A 1 263 ? -7.691 3.809 10.410 1.00 87.25 263 TRP A C 1
ATOM 2127 O O . TRP A 1 263 ? -7.578 4.927 9.916 1.00 87.25 263 TRP A O 1
ATOM 2137 N N . PHE A 1 264 ? -7.802 2.718 9.645 1.00 90.75 264 PHE A N 1
ATOM 2138 C CA . PHE A 1 264 ? -7.745 2.810 8.180 1.00 90.75 264 PHE A CA 1
ATOM 2139 C C . PHE A 1 264 ? -8.972 3.483 7.577 1.00 90.75 264 PHE A C 1
ATOM 2141 O O . PHE A 1 264 ? -8.817 4.241 6.625 1.00 90.75 264 PHE A O 1
ATOM 2148 N N . ALA A 1 265 ? -10.163 3.293 8.150 1.00 89.75 265 ALA A N 1
ATOM 2149 C CA . ALA A 1 265 ? -11.365 3.984 7.690 1.00 89.75 265 ALA A CA 1
ATOM 2150 C C . ALA A 1 265 ? -11.187 5.514 7.749 1.00 89.75 265 ALA A C 1
ATOM 2152 O O . ALA A 1 265 ? -11.454 6.210 6.769 1.00 89.75 265 ALA A O 1
ATOM 2153 N N . ASP A 1 266 ? -10.648 6.034 8.854 1.00 87.88 266 ASP A N 1
ATOM 2154 C CA . ASP A 1 266 ? -10.358 7.458 9.028 1.00 87.88 266 ASP A CA 1
ATOM 2155 C C . ASP A 1 266 ? -9.265 7.950 8.073 1.00 87.88 266 ASP A C 1
ATOM 2157 O O . ASP A 1 266 ? -9.363 9.050 7.524 1.00 87.88 266 ASP A O 1
ATOM 2161 N N . LYS A 1 267 ? -8.205 7.156 7.873 1.00 92.00 267 LYS A N 1
ATOM 2162 C CA . LYS A 1 267 ? -7.089 7.517 6.983 1.00 92.00 267 LYS A CA 1
ATOM 2163 C C . LYS A 1 267 ? -7.490 7.518 5.513 1.00 92.00 267 LYS A C 1
ATOM 2165 O O . LYS A 1 267 ? -7.121 8.455 4.804 1.00 92.00 267 LYS A O 1
ATOM 2170 N N . LEU A 1 268 ? -8.294 6.549 5.088 1.00 93.31 268 LEU A N 1
ATOM 2171 C CA . LEU A 1 268 ? -8.866 6.488 3.745 1.00 93.31 268 LEU A CA 1
ATOM 2172 C C . LEU A 1 268 ? -9.804 7.673 3.493 1.00 93.31 268 LEU A C 1
ATOM 2174 O O . LEU A 1 268 ? -9.598 8.404 2.528 1.00 93.31 268 LEU A O 1
ATOM 2178 N N . LYS A 1 269 ? -10.753 7.947 4.404 1.00 93.19 269 LYS A N 1
ATOM 2179 C CA . LYS A 1 269 ? -11.676 9.098 4.294 1.00 93.19 269 LYS A CA 1
ATOM 2180 C C . LYS A 1 269 ? -10.947 10.439 4.172 1.00 93.19 269 LYS A C 1
ATOM 2182 O O . LYS A 1 269 ? -11.430 11.353 3.511 1.00 93.19 269 LYS A O 1
ATOM 2187 N N . ARG A 1 270 ? -9.775 10.565 4.802 1.00 91.06 270 ARG A N 1
ATOM 2188 C CA . ARG A 1 270 ? -8.937 11.774 4.774 1.00 91.06 270 ARG A CA 1
ATOM 2189 C C . ARG A 1 270 ? -7.931 11.808 3.613 1.00 91.06 270 ARG A C 1
ATOM 2191 O O . ARG A 1 270 ? -7.071 12.684 3.616 1.00 91.06 270 ARG A O 1
ATOM 2198 N N . ASN A 1 271 ? -8.005 10.882 2.651 1.00 91.19 271 ASN A N 1
ATOM 2199 C CA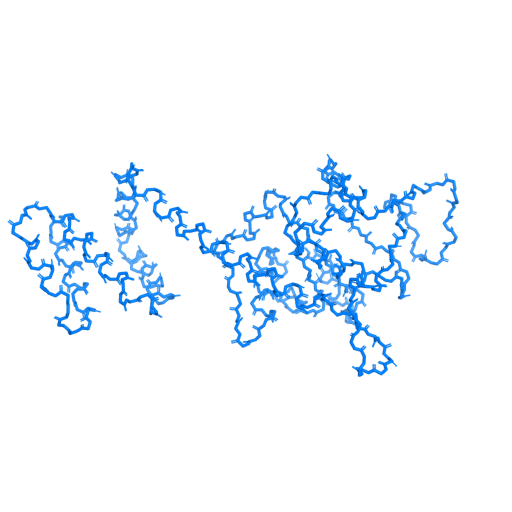 . ASN A 1 271 ? -7.058 10.752 1.533 1.00 91.19 271 ASN A CA 1
ATOM 2200 C C . ASN A 1 271 ? -5.587 10.654 1.993 1.00 91.19 271 ASN A C 1
ATOM 2202 O O . ASN A 1 271 ? -4.691 11.213 1.368 1.00 91.19 271 ASN A O 1
ATOM 2206 N N . GLN A 1 272 ? -5.332 9.975 3.118 1.00 93.69 272 GLN A N 1
ATOM 2207 C CA . GLN A 1 272 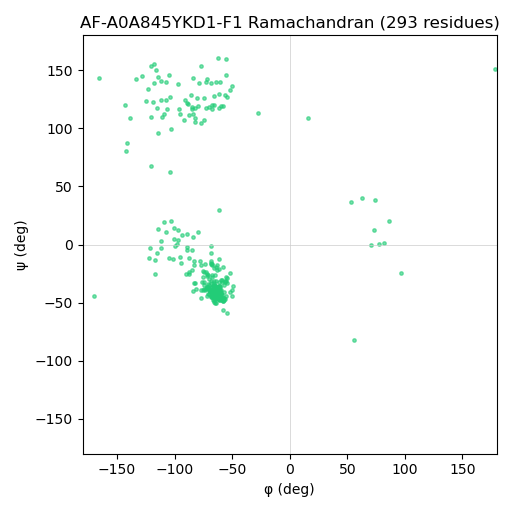? -3.991 9.842 3.708 1.00 93.69 272 GLN A CA 1
ATOM 2208 C C . GLN A 1 272 ? -3.293 8.530 3.332 1.00 93.69 272 GLN A C 1
ATOM 2210 O O . GLN A 1 272 ? -2.205 8.265 3.840 1.00 93.69 272 GLN A O 1
ATOM 2215 N N . CYS A 1 273 ? -3.896 7.704 2.478 1.00 96.38 273 CYS A N 1
ATOM 2216 C CA . CYS A 1 273 ? -3.370 6.400 2.087 1.00 96.38 273 CYS A CA 1
ATOM 2217 C C . CYS A 1 273 ? -2.940 6.389 0.619 1.00 96.38 273 CYS A C 1
ATOM 2219 O O . CYS A 1 273 ? -3.640 6.928 -0.233 1.00 96.38 273 CYS A O 1
ATOM 2221 N N . LEU A 1 274 ? -1.824 5.715 0.344 1.00 96.62 274 LEU A N 1
ATOM 2222 C CA . LEU A 1 274 ? -1.428 5.286 -0.992 1.00 96.62 274 LEU A CA 1
ATOM 2223 C C . LEU A 1 274 ? -1.735 3.793 -1.074 1.00 96.62 274 LEU A C 1
ATOM 2225 O O . LEU A 1 274 ? -0.988 2.982 -0.525 1.00 96.62 274 LEU A O 1
ATOM 2229 N N . VAL A 1 275 ? -2.869 3.457 -1.685 1.00 97.62 275 VAL A N 1
ATOM 2230 C CA . VAL A 1 275 ? -3.324 2.072 -1.839 1.00 97.62 275 VAL A CA 1
ATOM 2231 C C . VAL A 1 275 ? -2.800 1.526 -3.163 1.00 97.62 275 VAL A C 1
ATOM 2233 O O . VAL A 1 275 ? -3.012 2.122 -4.215 1.00 97.62 275 VAL A O 1
ATOM 2236 N N . LEU A 1 276 ? -2.088 0.411 -3.082 1.00 97.50 276 LEU A N 1
ATOM 2237 C CA . LEU A 1 276 ? -1.414 -0.280 -4.167 1.00 97.50 276 LEU A CA 1
ATOM 2238 C C . LEU A 1 276 ? -2.007 -1.694 -4.227 1.00 97.50 276 LEU A C 1
ATOM 2240 O O . LEU A 1 276 ? -1.791 -2.484 -3.311 1.00 97.50 276 LEU A O 1
ATOM 2244 N N . LEU A 1 277 ? -2.781 -1.983 -5.272 1.00 96.88 277 LEU A N 1
ATOM 2245 C CA . LEU A 1 277 ? -3.400 -3.290 -5.511 1.00 96.88 277 LEU A CA 1
ATOM 2246 C C . LEU A 1 277 ? -2.659 -3.983 -6.655 1.00 96.88 277 LEU A C 1
ATOM 2248 O O . LEU A 1 277 ? -2.638 -3.450 -7.763 1.00 96.88 277 LEU A O 1
ATOM 2252 N N . ASP A 1 278 ? -2.028 -5.120 -6.383 1.00 95.06 278 ASP A N 1
ATOM 2253 C CA . ASP A 1 278 ? -1.160 -5.817 -7.340 1.00 95.06 278 ASP A CA 1
ATOM 2254 C C . ASP A 1 278 ? -1.654 -7.240 -7.637 1.00 95.06 278 ASP A C 1
ATOM 2256 O O . ASP A 1 278 ? -2.295 -7.868 -6.792 1.00 95.06 278 ASP A O 1
ATOM 2260 N N . GLY A 1 279 ? -1.322 -7.751 -8.822 1.00 90.06 279 GLY A N 1
ATOM 2261 C CA . GLY A 1 279 ? -1.525 -9.155 -9.188 1.00 90.06 279 GLY A CA 1
ATOM 2262 C C . GLY A 1 279 ? -2.973 -9.557 -9.475 1.00 90.06 279 GLY A C 1
ATOM 2263 O O . GLY A 1 279 ? -3.381 -10.654 -9.099 1.00 90.06 279 GLY A O 1
ATOM 2264 N N . LEU A 1 280 ? -3.769 -8.697 -10.127 1.00 92.06 280 LEU A N 1
ATOM 2265 C CA . LEU A 1 280 ? -5.091 -9.109 -10.631 1.00 92.06 280 LEU A CA 1
ATOM 2266 C C . LEU A 1 280 ? -4.947 -10.220 -11.683 1.00 92.06 280 LEU A C 1
ATOM 2268 O O . LEU A 1 280 ? -5.703 -11.182 -11.667 1.00 92.06 280 LEU A O 1
ATOM 2272 N N . ASP A 1 281 ? -3.954 -10.098 -12.566 1.00 89.31 281 ASP A N 1
ATOM 2273 C CA . ASP A 1 281 ? -3.600 -11.058 -13.619 1.00 89.31 281 ASP A CA 1
ATOM 2274 C C . ASP A 1 281 ? -3.037 -12.384 -13.084 1.00 89.31 281 ASP A C 1
ATOM 2276 O O . ASP A 1 281 ? -2.984 -13.370 -13.814 1.00 89.31 281 ASP A O 1
ATOM 2280 N N . GLU A 1 282 ? -2.663 -12.438 -11.806 1.00 89.62 282 GLU A N 1
ATOM 2281 C CA . GLU A 1 282 ? -2.164 -13.649 -11.146 1.00 89.62 282 GLU A CA 1
ATOM 2282 C C . GLU A 1 282 ? -3.292 -14.551 -10.610 1.00 89.62 282 GLU A C 1
ATOM 2284 O O . GLU A 1 282 ? -3.029 -15.651 -10.118 1.00 89.62 282 GLU A O 1
ATOM 2289 N N . ILE A 1 283 ? -4.554 -14.113 -10.698 1.00 93.56 283 ILE A N 1
ATOM 2290 C CA . ILE A 1 283 ? -5.721 -14.929 -10.347 1.00 93.56 283 ILE A CA 1
ATOM 2291 C C . ILE A 1 283 ? -6.067 -15.822 -11.545 1.00 93.56 283 ILE A C 1
ATOM 2293 O O . ILE A 1 283 ? -6.598 -15.362 -12.559 1.00 93.56 283 ILE A O 1
ATOM 2297 N N . ALA A 1 284 ? -5.730 -17.109 -11.417 1.00 92.50 284 ALA A N 1
ATOM 2298 C CA . ALA A 1 284 ? -5.850 -18.090 -12.496 1.00 92.50 284 ALA A CA 1
ATOM 2299 C C . ALA A 1 284 ? -7.303 -18.366 -12.909 1.00 92.50 284 ALA A C 1
ATOM 2301 O O . ALA A 1 284 ? -7.586 -18.490 -14.100 1.00 92.50 284 ALA A O 1
ATOM 2302 N N . ASP A 1 285 ? -8.210 -18.453 -11.936 1.00 96.00 285 ASP A N 1
ATOM 2303 C CA . ASP A 1 285 ? -9.629 -18.671 -12.195 1.00 96.00 285 ASP A CA 1
ATOM 2304 C C . ASP A 1 285 ? -10.276 -17.384 -12.732 1.00 96.00 285 ASP A C 1
ATOM 2306 O O . ASP A 1 285 ? -10.130 -16.307 -12.149 1.00 96.00 285 ASP A O 1
ATOM 2310 N N . GLU A 1 286 ? -10.940 -17.476 -13.887 1.00 96.00 286 GLU A N 1
ATOM 2311 C CA . GLU A 1 286 ? -11.543 -16.312 -14.545 1.00 96.00 286 GLU A CA 1
ATOM 2312 C C . GLU A 1 286 ? -12.725 -15.759 -13.743 1.00 96.00 286 GLU A C 1
ATOM 2314 O O . GLU A 1 286 ? -12.831 -14.542 -13.607 1.00 96.00 286 GLU A O 1
ATOM 2319 N N . ASP A 1 287 ? -13.572 -16.610 -13.162 1.00 96.25 287 ASP A N 1
ATOM 2320 C CA . ASP A 1 287 ? -14.742 -16.161 -12.405 1.00 96.25 287 ASP A CA 1
ATOM 2321 C C . ASP A 1 287 ? -14.317 -15.450 -11.114 1.00 96.25 287 ASP A C 1
ATOM 2323 O O . ASP A 1 287 ? -14.827 -14.370 -10.793 1.00 96.25 287 ASP A O 1
ATOM 2327 N N . GLU A 1 288 ? -13.315 -15.989 -10.416 1.00 96.62 288 GLU A N 1
ATOM 2328 C CA . GLU A 1 288 ? -12.691 -15.334 -9.267 1.00 96.62 288 GLU A CA 1
ATOM 2329 C C . GLU A 1 288 ? -12.048 -13.996 -9.652 1.00 96.62 288 GLU A C 1
ATOM 2331 O O . GLU A 1 288 ? -12.229 -12.993 -8.955 1.00 96.62 288 GLU A O 1
ATOM 2336 N N . ARG A 1 289 ? -11.316 -13.950 -10.772 1.00 96.38 289 ARG A N 1
ATOM 2337 C CA . ARG A 1 289 ? -10.669 -12.725 -11.262 1.00 96.38 289 ARG A CA 1
ATOM 2338 C C . ARG A 1 289 ? -11.698 -11.654 -11.623 1.00 96.38 289 ARG A C 1
ATOM 2340 O O . ARG A 1 289 ? -11.503 -10.488 -11.276 1.00 96.38 289 ARG A O 1
ATOM 2347 N N . GLN A 1 290 ? -12.811 -12.034 -12.249 1.00 96.00 290 GLN A N 1
ATOM 2348 C CA . GLN A 1 290 ? -13.928 -11.130 -12.535 1.00 96.00 290 GLN A CA 1
ATOM 2349 C C . GLN A 1 290 ? -14.607 -10.641 -11.253 1.00 96.00 290 GLN A C 1
ATOM 2351 O O . GLN A 1 290 ? -14.936 -9.459 -11.154 1.00 96.00 290 GLN A O 1
ATOM 2356 N N . ALA A 1 291 ? -14.797 -11.510 -10.258 1.00 95.44 291 ALA A N 1
ATOM 2357 C CA . ALA A 1 291 ? -15.352 -11.116 -8.966 1.00 95.44 291 ALA A CA 1
ATOM 2358 C C . ALA A 1 291 ? -14.458 -10.084 -8.260 1.00 95.44 291 ALA A C 1
ATOM 2360 O O . ALA A 1 291 ? -14.946 -9.035 -7.845 1.00 95.44 291 ALA A O 1
ATOM 2361 N N . VAL A 1 292 ? -13.144 -10.329 -8.209 1.00 95.75 292 VAL A N 1
ATOM 2362 C CA . VAL A 1 292 ? -12.171 -9.395 -7.619 1.00 95.75 292 VAL A CA 1
ATOM 2363 C C . VAL A 1 292 ? -12.068 -8.089 -8.408 1.00 95.75 292 VAL A C 1
ATOM 2365 O O . VAL A 1 292 ? -11.859 -7.044 -7.808 1.00 95.75 292 VAL A O 1
ATOM 2368 N N . SER A 1 293 ? -12.238 -8.116 -9.733 1.00 93.88 293 SER A N 1
ATOM 2369 C CA . SER A 1 293 ? -12.239 -6.899 -10.554 1.00 93.88 293 SER A CA 1
ATOM 2370 C C . SER A 1 293 ? -13.490 -6.030 -10.374 1.00 93.88 293 SER A C 1
ATOM 2372 O O . SER A 1 293 ? -13.435 -4.845 -10.708 1.00 93.88 293 SER A O 1
ATOM 2374 N N . ARG A 1 294 ? -14.626 -6.610 -9.960 1.00 94.12 294 ARG A N 1
ATOM 2375 C CA . ARG A 1 294 ? -15.884 -5.872 -9.734 1.00 94.12 294 ARG A CA 1
ATOM 2376 C C . ARG A 1 294 ? -15.928 -5.188 -8.372 1.00 94.12 294 ARG A C 1
ATOM 2378 O O . ARG A 1 294 ? -16.569 -4.145 -8.268 1.00 94.12 294 ARG A O 1
ATOM 2385 N N . TRP A 1 295 ? -15.306 -5.808 -7.373 1.00 94.56 295 TRP A N 1
ATOM 2386 C CA . TRP A 1 295 ? -15.106 -5.254 -6.036 1.00 94.56 295 TRP A CA 1
ATOM 2387 C C . TRP A 1 295 ? -14.250 -3.978 -6.074 1.00 94.56 295 TRP A C 1
ATOM 2389 O O . TRP A 1 295 ? -14.635 -2.986 -5.412 1.00 94.56 295 TRP A O 1
#

Foldseek 3Di:
DVVVLVVVVVVLVVPDPDDDLCVVLVVPVPDPCVVVSVVSSVVVCCPPCVVPCPPVVVVVVVVVCVVVVNPVVVVVVVCCVVVVPPCCVPVVVVVVVVQVVLLLVLLVLLLVVLQWDDDDPDDPPDTDGLVVPDDWAWDWDDDPVPDDPDQPDDDPPPPTDTDTPQRLQLCCVVDVVSVDDDDDHDPPSCLVSVLSVCSNQLSVPVSSCVSPVNRDNANEQADECVVQLVVCVVPVPQDPLNSSQVVQQVSDDVDGRGNDPCPSVVCVVVVRHDYHYDDLVVPPDPVSSVSSVSD

Solvent-accessible surface area (backbone atoms only — not comparable to full-atom values): 17797 Å² total; per-residue (Å²): 109,68,70,62,52,52,51,52,51,56,54,55,57,75,72,55,79,81,84,78,64,56,75,70,52,58,74,46,66,84,49,101,46,66,67,56,48,52,51,47,52,52,56,56,49,55,74,77,42,67,90,72,59,84,54,65,58,60,52,50,52,54,50,53,27,65,76,57,74,37,56,63,56,51,47,55,50,52,55,51,65,78,43,55,88,76,51,55,65,62,56,52,47,52,56,49,49,55,53,48,52,50,52,52,54,50,28,53,51,47,32,65,77,28,41,55,42,83,63,84,95,50,74,83,87,66,81,42,48,28,86,83,70,68,73,90,63,87,41,71,66,74,61,81,94,73,64,65,92,68,65,91,57,88,74,62,86,88,76,47,61,81,36,48,68,24,58,49,49,37,47,30,71,75,34,79,86,52,66,72,82,84,90,82,66,50,92,88,69,44,66,70,59,50,54,34,46,53,35,27,30,36,42,59,52,73,49,33,45,78,56,24,87,73,42,70,84,45,48,58,42,81,44,52,42,66,84,46,42,67,61,40,68,79,33,67,83,62,50,68,48,57,52,50,46,57,52,47,30,61,74,32,85,92,65,55,50,78,74,62,90,61,50,55,50,54,34,53,76,67,69,32,52,44,79,43,80,39,51,64,87,67,37,82,52,65,69,61,34,52,51,58,72,72,93

Secondary structure (DSSP, 8-state):
-HHHHHHHHHHHHTTS-TTSSHHHHHTTSSSS-HHHHHHHHHHHHHHHSTTT-SSHHHHHHHHHHHHTTTHHHHHHHHHHHHTTTTSHHHHHHHHHHHHHHHHHHHHHHHHHHHSEE--SSS-TT--EEHHHH--PPPEE---GGG--S----PPPTTT--EE-HHHHHHHHHH-GGGSS------TTSSHHHHHHHHHHHHHTGGGGGGT-TT----EEEEEEHHHHHHHHHH-TT--HHHHHHHHHHHT-SSSPPPPPTTHHHHHHHTT-EEEEEE-STT--SHHHHHHHHH-

Mean predicted aligned error: 16.26 Å

pLDDT: mean 70.57, std 23.33, range [31.03, 97.75]

Sequence (295 aa):
MEKLVQSAIANLVKWTPSGFGLGLTVHSLDESDWTRAVLAALATGFTSVWVKFSGEFMKEVEKEAEERGGGLARWLFLVGDRTAIVTQKKIGSIWRQFRSDFKDKYYQRLIYISRNYETQGLDKDKVLRLRKVFVPLKIYSKNLVKISPDLIQEIPQNTSMHLEVGELLVQMYKDSTLRRLAILGAPGSGKTTLMRYLTLVYANREERKLLHSKAPVYIPVLIYLRDVREDIIKNPELPLATLINIWIERLQRSEPLKPPSGWFADKLKRNQCLVLLDGLDEIADEDERQAVSRW